Protein AF-A0AB38RP64-F1 (afdb_monomer)

Sequence (203 aa):
MARKNTNKDPGRRSTIFGALTGRSGASVSPGRGAPDVRGLLLAAYGFNKRGGLNTADAAKDLGVTQRTVQRWVATEGHQRIGKPRADTLQKLAKKSRQAATTQRGRKAALASFRATSKGKALANRGGHLRVRGHQGPSAAGKTYKRGRQIQLELTPADVEAMWSAFEQNGDEGVSKWMTNHADEQYVAGWEFERIDEMGIDRP

Solvent-accessible surface area (backbone atoms only — not comparable to full-atom values): 10689 Å² total; per-residue (Å²): 137,84,79,74,73,64,81,79,32,81,55,33,51,27,33,48,50,9,38,67,31,71,34,72,76,21,33,42,60,90,64,99,63,83,82,56,61,58,17,20,46,32,36,50,51,34,59,37,99,85,71,44,72,26,35,62,62,46,12,66,76,66,74,51,53,43,66,58,48,48,17,58,62,43,66,91,58,94,68,36,51,74,79,69,57,70,70,54,42,52,53,43,50,50,44,4,26,39,25,55,74,33,48,69,29,27,43,55,45,34,52,60,24,46,73,35,75,68,33,46,44,27,60,74,65,5,20,34,42,37,42,28,25,39,30,33,35,56,49,95,95,46,75,62,59,41,82,47,74,50,77,43,85,31,50,32,65,50,45,51,50,44,51,49,27,28,31,73,49,23,56,63,26,34,52,52,50,51,30,53,50,34,30,76,76,70,45,66,48,30,42,76,69,32,53,74,41,50,43,71,44,71,108

Nearest PDB structures (foldseek):
  7fa3-assembly1_A  TM=8.281E-01  e=1.256E+00  Pseudomonas phage JBD30
  7vjn-assembly1_B  TM=6.924E-01  e=1.132E+00  Pseudomonas phage JBD30
  7fa3-assembly1_B  TM=5.909E-01  e=1.021E+00  Pseudomonas phage JBD30

pLDDT: mean 89.43, std 12.93, range [31.67, 98.31]

InterPro domains:
  IPR001387 Cro/C1-type, helix-turn-helix domain [cd00093] (52-94)

Structure (mmCIF, N/CA/C/O backbone):
data_AF-A0AB38RP64-F1
#
_entry.id   AF-A0AB38RP64-F1
#
loop_
_atom_site.group_PDB
_atom_site.id
_atom_site.type_symbol
_atom_site.label_atom_id
_atom_site.label_alt_id
_atom_site.label_comp_id
_atom_site.label_asym_id
_atom_site.label_entity_id
_atom_site.label_seq_id
_atom_site.pdbx_PDB_ins_code
_atom_site.Cartn_x
_atom_site.Cartn_y
_atom_site.Cartn_z
_atom_site.occupancy
_atom_site.B_iso_or_equiv
_atom_site.auth_seq_id
_atom_site.auth_comp_id
_atom_site.auth_asym_id
_atom_site.auth_atom_id
_atom_site.pdbx_PDB_model_num
ATOM 1 N N . MET A 1 1 ? 10.174 -4.673 25.896 1.00 31.67 1 MET A N 1
ATOM 2 C CA . MET A 1 1 ? 10.652 -4.669 24.492 1.00 31.67 1 MET A CA 1
ATOM 3 C C . MET A 1 1 ? 10.127 -5.916 23.782 1.00 31.67 1 MET A C 1
ATOM 5 O O . MET A 1 1 ? 10.657 -6.997 24.000 1.00 31.67 1 MET A O 1
ATOM 9 N N . ALA A 1 2 ? 9.041 -5.803 23.011 1.00 32.06 2 ALA A N 1
ATOM 10 C CA . ALA A 1 2 ? 8.426 -6.946 22.331 1.00 32.06 2 ALA A CA 1
ATOM 11 C C . ALA A 1 2 ? 9.184 -7.274 21.034 1.00 32.06 2 ALA A C 1
ATOM 13 O O . ALA A 1 2 ? 9.363 -6.414 20.171 1.00 32.06 2 ALA A O 1
ATOM 14 N N . ARG A 1 3 ? 9.663 -8.516 20.903 1.00 33.47 3 ARG A N 1
ATOM 15 C CA . ARG A 1 3 ? 10.304 -9.010 19.678 1.00 33.47 3 ARG A CA 1
ATOM 16 C C . ARG A 1 3 ? 9.286 -9.004 18.527 1.00 33.47 3 ARG A C 1
ATOM 18 O O . ARG A 1 3 ? 8.141 -9.409 18.694 1.00 33.47 3 ARG A O 1
ATOM 25 N N . LYS A 1 4 ? 9.739 -8.511 17.373 1.00 40.75 4 LYS A N 1
ATOM 26 C CA . LYS A 1 4 ? 8.981 -8.220 16.147 1.00 40.75 4 LYS A CA 1
ATOM 27 C C . LYS A 1 4 ? 8.066 -9.370 15.695 1.00 40.75 4 LYS A C 1
ATOM 29 O O . LYS A 1 4 ? 8.541 -10.451 15.356 1.00 40.75 4 LYS A O 1
ATOM 34 N N . ASN A 1 5 ? 6.771 -9.078 15.559 1.00 44.16 5 ASN A N 1
ATOM 35 C CA . ASN A 1 5 ? 5.747 -9.969 14.987 1.00 44.16 5 ASN A CA 1
ATOM 36 C C . ASN A 1 5 ? 5.894 -10.203 13.464 1.00 44.16 5 ASN A C 1
ATOM 38 O O . ASN A 1 5 ? 5.113 -10.942 12.872 1.00 44.16 5 ASN A O 1
ATOM 42 N N . THR A 1 6 ? 6.897 -9.611 12.808 1.00 46.56 6 THR A N 1
ATOM 43 C CA . THR A 1 6 ? 7.076 -9.678 11.346 1.00 46.56 6 THR A CA 1
ATOM 44 C C . THR A 1 6 ? 7.541 -11.040 10.823 1.00 46.56 6 THR A C 1
ATOM 46 O O . THR A 1 6 ? 7.456 -11.277 9.623 1.00 46.56 6 THR A O 1
ATOM 49 N N . ASN A 1 7 ? 7.985 -11.961 11.689 1.00 53.25 7 ASN A N 1
ATOM 50 C CA . ASN A 1 7 ? 8.412 -13.303 11.266 1.00 53.25 7 ASN A CA 1
ATOM 51 C C . ASN A 1 7 ? 7.259 -14.324 11.168 1.00 53.25 7 ASN A C 1
ATOM 53 O O . ASN A 1 7 ? 7.426 -15.361 10.532 1.00 53.25 7 ASN A O 1
ATOM 57 N N . LYS A 1 8 ? 6.098 -14.047 11.783 1.00 66.44 8 LYS A N 1
ATOM 58 C CA . LYS A 1 8 ? 4.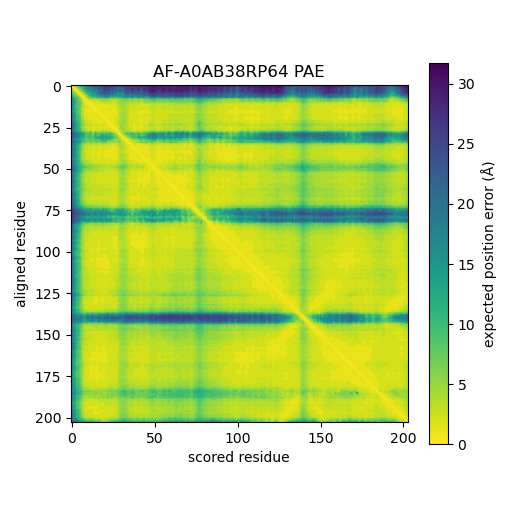933 -14.955 11.784 1.00 66.44 8 LYS A CA 1
ATOM 59 C C . LYS A 1 8 ? 3.998 -14.766 10.583 1.00 66.44 8 LYS A C 1
ATOM 61 O O . LYS A 1 8 ? 3.183 -15.638 10.303 1.00 66.44 8 LYS A O 1
ATOM 66 N N . ASP A 1 9 ? 4.131 -13.650 9.867 1.00 81.88 9 ASP A N 1
ATOM 67 C CA . ASP A 1 9 ? 3.270 -13.281 8.743 1.00 81.88 9 ASP A CA 1
ATOM 68 C C . ASP A 1 9 ? 4.095 -12.579 7.643 1.00 81.88 9 ASP A C 1
ATOM 70 O O . ASP A 1 9 ? 4.117 -11.348 7.552 1.00 81.88 9 ASP A O 1
ATOM 74 N N . PRO A 1 10 ? 4.829 -13.345 6.811 1.00 81.38 10 PRO A N 1
ATOM 75 C CA . PRO A 1 10 ? 5.680 -12.776 5.766 1.00 81.38 10 PRO A CA 1
ATOM 76 C C . PRO A 1 10 ? 4.881 -12.060 4.662 1.00 81.38 10 PRO A C 1
ATOM 78 O O . PRO A 1 10 ? 5.453 -11.255 3.922 1.00 81.38 10 PRO A O 1
ATOM 81 N N . GLY A 1 11 ? 3.576 -12.345 4.545 1.00 88.31 11 GLY A N 1
ATOM 82 C CA . GLY A 1 11 ? 2.670 -11.753 3.560 1.00 88.31 11 GLY A CA 1
ATOM 83 C C . GLY A 1 11 ? 2.112 -10.393 3.976 1.00 88.31 11 GLY A C 1
ATOM 84 O O . GLY A 1 11 ? 1.857 -9.561 3.104 1.00 88.31 11 GLY A O 1
ATOM 85 N N . ARG A 1 12 ? 2.017 -10.125 5.288 1.00 92.06 12 ARG A N 1
ATOM 86 C CA . ARG A 1 12 ? 1.397 -8.925 5.873 1.00 92.06 12 ARG A CA 1
ATOM 87 C C . ARG A 1 12 ? 1.692 -7.631 5.133 1.00 92.06 12 ARG A C 1
ATOM 89 O O . ARG A 1 12 ? 0.781 -6.883 4.791 1.00 92.06 12 ARG A O 1
ATOM 96 N N . ARG A 1 13 ? 2.976 -7.350 4.892 1.00 94.06 13 ARG A N 1
ATOM 97 C CA . ARG A 1 13 ? 3.395 -6.092 4.269 1.00 94.06 13 ARG A CA 1
ATOM 98 C C . ARG A 1 13 ? 2.839 -5.950 2.860 1.00 94.06 13 ARG A C 1
ATOM 100 O O . ARG A 1 13 ? 2.369 -4.872 2.517 1.00 94.06 13 ARG A O 1
ATOM 107 N N . SER A 1 14 ? 2.890 -7.012 2.059 1.00 94.56 14 SER A N 1
ATOM 108 C CA . SER A 1 14 ? 2.329 -7.016 0.706 1.00 94.56 14 SER A CA 1
ATOM 109 C C . SER A 1 14 ? 0.811 -6.863 0.741 1.00 94.56 14 SER A C 1
ATOM 111 O O . SER A 1 14 ? 0.278 -6.062 -0.023 1.00 94.56 14 SER A O 1
ATOM 113 N N . THR A 1 15 ? 0.132 -7.543 1.671 1.00 95.31 15 THR A N 1
ATOM 114 C CA . THR A 1 15 ? -1.324 -7.446 1.850 1.00 95.31 15 THR A CA 1
ATOM 115 C C . THR A 1 15 ? -1.755 -6.024 2.212 1.00 95.31 15 THR A C 1
ATOM 117 O O . THR A 1 15 ? -2.564 -5.428 1.502 1.00 95.31 15 THR A O 1
ATOM 120 N N . ILE A 1 16 ? -1.154 -5.432 3.251 1.00 96.38 16 ILE A N 1
ATOM 121 C CA . ILE A 1 16 ? -1.450 -4.058 3.684 1.00 96.38 16 ILE A CA 1
ATOM 122 C C . ILE A 1 16 ? -1.084 -3.052 2.588 1.00 96.38 16 ILE A C 1
ATOM 124 O O . ILE A 1 16 ? -1.883 -2.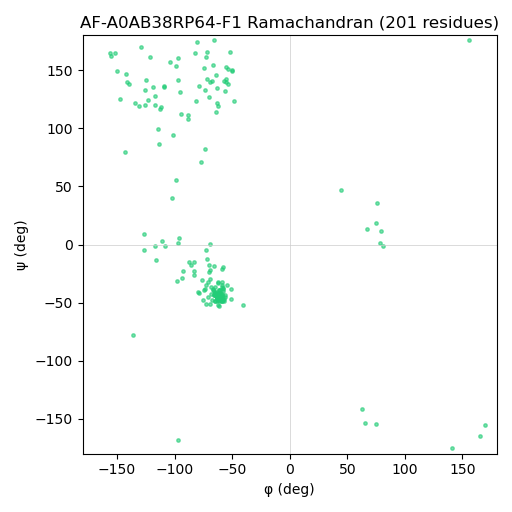181 2.249 1.00 96.38 16 ILE A O 1
ATOM 128 N N . PHE A 1 17 ? 0.108 -3.176 1.994 1.00 97.31 17 PHE A N 1
ATOM 129 C CA . PHE A 1 17 ? 0.546 -2.280 0.925 1.00 97.31 17 PHE A CA 1
ATOM 130 C C . PHE A 1 17 ? -0.424 -2.314 -0.259 1.00 97.31 17 PHE A C 1
ATOM 132 O O . PHE A 1 17 ? -0.838 -1.262 -0.748 1.00 97.31 17 PHE A O 1
ATOM 139 N N . GLY A 1 18 ? -0.806 -3.509 -0.714 1.00 96.25 18 GLY A N 1
ATOM 140 C CA . GLY A 1 18 ? -1.730 -3.682 -1.828 1.00 96.25 18 GLY A CA 1
ATOM 141 C C . GLY A 1 18 ? -3.110 -3.096 -1.534 1.00 96.25 18 GLY A C 1
ATOM 142 O O . GLY A 1 18 ? -3.648 -2.377 -2.377 1.00 96.25 18 GLY A O 1
ATOM 143 N N . ALA A 1 19 ? -3.639 -3.337 -0.331 1.00 96.31 19 ALA A N 1
ATOM 144 C CA . ALA A 1 19 ? -4.938 -2.829 0.101 1.00 96.31 19 ALA A CA 1
ATOM 145 C C . ALA A 1 19 ? -4.978 -1.294 0.160 1.00 96.31 19 ALA A C 1
ATOM 147 O O . ALA A 1 19 ? -5.881 -0.681 -0.408 1.00 96.31 19 ALA A O 1
ATOM 148 N N . LEU A 1 20 ? -3.980 -0.665 0.792 1.00 96.88 20 LEU A N 1
ATOM 149 C CA . LEU A 1 20 ? -3.972 0.786 1.013 1.00 96.88 20 LEU A CA 1
ATOM 150 C C . LEU A 1 20 ? -3.620 1.597 -0.230 1.00 96.88 20 LEU A C 1
ATOM 152 O O . LEU A 1 20 ? -4.080 2.722 -0.384 1.00 96.88 20 LEU A O 1
ATOM 156 N N . THR A 1 21 ? -2.794 1.050 -1.120 1.00 96.50 21 THR A N 1
ATOM 157 C CA . THR A 1 21 ? -2.329 1.778 -2.312 1.00 96.50 21 THR A CA 1
ATOM 158 C C . THR A 1 21 ? -3.142 1.445 -3.565 1.00 96.50 21 THR A C 1
ATOM 160 O O . THR A 1 21 ? -2.838 1.939 -4.653 1.00 96.50 21 THR A O 1
ATOM 163 N N . GLY A 1 22 ? -4.160 0.586 -3.441 1.00 94.62 22 GLY A N 1
ATOM 164 C CA . GLY A 1 22 ? -4.938 0.068 -4.569 1.00 94.62 22 GLY A CA 1
ATOM 165 C C . GLY A 1 22 ? -4.138 -0.850 -5.499 1.00 94.62 22 GLY A C 1
ATOM 166 O O . GLY A 1 22 ? -4.578 -1.142 -6.608 1.00 94.62 22 GLY A O 1
ATOM 167 N N . ARG A 1 23 ? -2.957 -1.307 -5.073 1.00 95.19 23 ARG A N 1
ATOM 168 C CA . ARG A 1 23 ? -2.030 -2.146 -5.843 1.00 95.19 23 ARG A CA 1
ATOM 169 C C . ARG A 1 23 ? -2.195 -3.615 -5.452 1.00 95.19 23 ARG A C 1
ATOM 171 O O . ARG A 1 23 ? -1.239 -4.260 -5.032 1.00 95.19 23 ARG A O 1
ATOM 178 N N . SER A 1 24 ? -3.418 -4.139 -5.551 1.00 90.56 24 SER A N 1
ATOM 179 C CA . SER A 1 24 ? -3.701 -5.543 -5.218 1.00 90.56 24 SER A CA 1
ATOM 180 C C . SER A 1 24 ? -2.814 -6.497 -6.032 1.00 90.56 24 SER A C 1
ATOM 182 O O . SER A 1 24 ? -2.650 -6.323 -7.241 1.00 90.56 24 SER A O 1
ATOM 184 N N . GLY A 1 25 ? -2.201 -7.474 -5.358 1.00 89.69 25 GLY A N 1
ATOM 185 C CA . GLY A 1 25 ? -1.194 -8.365 -5.946 1.00 89.69 25 GLY A CA 1
ATOM 186 C C . GLY A 1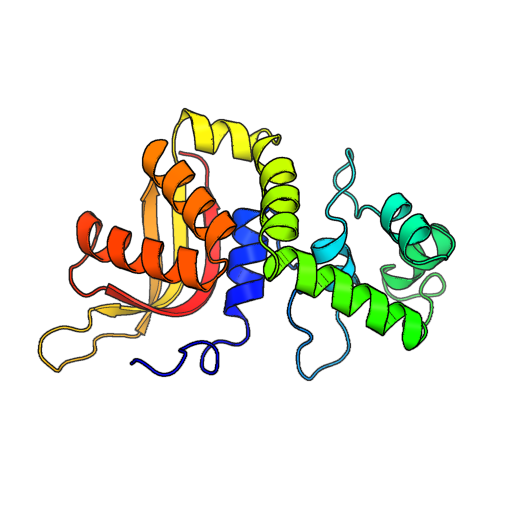 25 ? 0.212 -7.758 -6.061 1.00 89.69 25 GLY A C 1
ATOM 187 O O . GLY A 1 25 ? 1.060 -8.311 -6.756 1.00 89.69 25 GLY A O 1
ATOM 188 N N . ALA A 1 26 ? 0.481 -6.611 -5.430 1.00 93.56 26 ALA A N 1
ATOM 189 C CA . ALA A 1 26 ? 1.834 -6.074 -5.321 1.00 93.56 26 ALA A CA 1
ATOM 190 C C . ALA A 1 26 ? 2.711 -6.963 -4.432 1.00 93.56 26 ALA A C 1
ATOM 192 O O . ALA A 1 26 ? 2.294 -7.417 -3.368 1.00 93.56 26 ALA A O 1
ATOM 193 N N . SER A 1 27 ? 3.967 -7.133 -4.838 1.00 92.88 27 SER A N 1
ATOM 194 C CA . SER A 1 27 ? 4.980 -7.842 -4.065 1.00 92.88 27 SER A CA 1
ATOM 195 C C . SER A 1 27 ? 6.033 -6.844 -3.607 1.00 92.88 27 SER A C 1
ATOM 197 O O . SER A 1 27 ? 6.687 -6.221 -4.441 1.00 92.88 27 SER A O 1
ATOM 199 N N . VAL A 1 28 ? 6.169 -6.653 -2.291 1.00 89.75 28 VAL A N 1
ATOM 200 C CA . VAL A 1 28 ? 7.122 -5.709 -1.649 1.00 89.75 28 VAL A CA 1
ATOM 201 C C . VAL A 1 28 ? 8.160 -6.411 -0.770 1.00 89.75 28 VAL A C 1
ATOM 203 O O . VAL A 1 28 ? 9.069 -5.786 -0.219 1.00 89.75 28 VAL A O 1
ATOM 206 N N . SER A 1 29 ? 8.043 -7.732 -0.679 1.00 75.88 29 SER A N 1
ATOM 207 C CA . SER A 1 29 ? 8.993 -8.634 -0.046 1.00 75.88 29 SER A CA 1
ATOM 208 C C . SER A 1 29 ? 9.247 -9.771 -1.035 1.00 75.88 29 SER A C 1
ATOM 210 O O . SER A 1 29 ? 8.292 -10.461 -1.393 1.00 75.88 29 SER A O 1
ATOM 212 N N . PRO A 1 30 ? 10.487 -9.991 -1.507 1.00 60.31 30 PRO A N 1
ATOM 213 C CA . PRO A 1 30 ? 10.769 -11.162 -2.322 1.00 60.31 30 PRO A CA 1
ATOM 214 C C . PRO A 1 30 ? 10.532 -12.407 -1.456 1.00 60.31 30 PRO A C 1
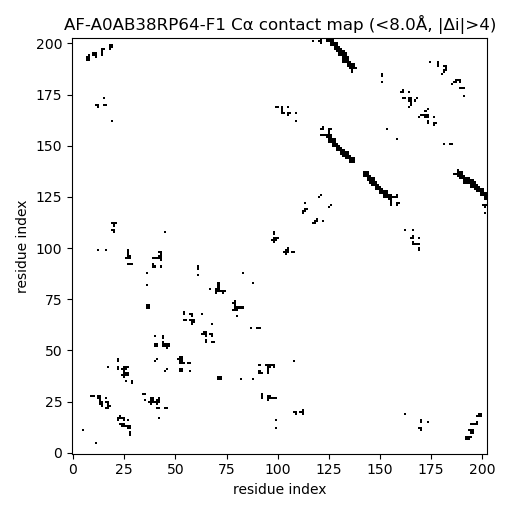ATOM 216 O O . PRO A 1 30 ? 11.200 -12.594 -0.440 1.00 60.31 30 PRO A O 1
ATOM 219 N N . GLY A 1 31 ? 9.528 -13.211 -1.810 1.00 61.25 31 GLY A N 1
ATOM 220 C CA . GLY A 1 31 ? 9.297 -14.509 -1.178 1.00 61.25 31 GLY A CA 1
ATOM 221 C C . GLY A 1 31 ? 10.440 -15.487 -1.473 1.00 61.25 31 GLY A C 1
ATOM 222 O O . GLY A 1 31 ? 11.337 -15.191 -2.258 1.00 61.25 31 GLY A O 1
ATOM 223 N N . ARG A 1 32 ? 10.394 -16.686 -0.881 1.00 59.53 32 ARG A N 1
ATOM 224 C CA . ARG A 1 32 ? 11.401 -17.743 -1.125 1.00 59.53 32 ARG A CA 1
ATOM 225 C C . ARG A 1 32 ? 11.285 -18.417 -2.507 1.00 59.53 32 ARG A C 1
ATOM 227 O O . ARG A 1 32 ? 12.095 -19.276 -2.825 1.00 59.53 32 ARG A O 1
ATOM 234 N N . GLY A 1 33 ? 10.267 -18.069 -3.297 1.00 68.12 33 GLY A N 1
ATOM 235 C CA . GLY A 1 33 ? 9.971 -18.680 -4.594 1.00 68.12 33 GLY A CA 1
ATOM 236 C C . GLY A 1 33 ? 10.511 -17.902 -5.795 1.00 68.12 33 GLY A C 1
ATOM 237 O O . GLY A 1 33 ? 11.288 -16.955 -5.665 1.00 68.12 33 GLY A O 1
ATOM 238 N N . ALA A 1 34 ? 10.061 -18.296 -6.991 1.00 70.62 34 ALA A N 1
ATOM 239 C CA . ALA A 1 34 ? 10.362 -17.560 -8.212 1.00 70.62 34 ALA A CA 1
ATOM 240 C C . ALA A 1 34 ? 9.915 -16.086 -8.080 1.00 70.62 34 ALA A C 1
ATOM 242 O O . ALA A 1 34 ? 8.837 -15.826 -7.541 1.00 70.62 34 ALA A O 1
ATOM 243 N N . PRO A 1 35 ? 10.706 -15.118 -8.576 1.00 79.38 35 PRO A N 1
ATOM 244 C CA . PRO A 1 35 ? 10.361 -13.710 -8.444 1.00 79.38 35 PRO A CA 1
ATOM 245 C C . PRO A 1 35 ? 9.061 -13.393 -9.184 1.00 79.38 35 PRO A C 1
ATOM 247 O O . PRO A 1 35 ? 8.977 -13.570 -10.401 1.00 79.38 35 PRO A O 1
ATOM 250 N N . ASP A 1 36 ? 8.074 -12.872 -8.458 1.00 88.81 36 ASP A N 1
ATOM 251 C CA . ASP A 1 36 ? 6.858 -12.310 -9.039 1.00 88.81 36 ASP A CA 1
ATOM 252 C C . ASP A 1 36 ? 7.170 -10.950 -9.680 1.00 88.81 36 ASP A C 1
ATOM 254 O O . ASP A 1 36 ? 7.000 -9.886 -9.085 1.00 88.81 36 ASP A O 1
ATOM 258 N N . VAL A 1 37 ? 7.685 -10.984 -10.910 1.00 92.19 37 VAL A N 1
ATOM 259 C CA . VAL A 1 37 ? 8.085 -9.779 -11.651 1.00 92.19 37 VAL A CA 1
ATOM 260 C C . VAL A 1 37 ? 6.908 -8.818 -11.815 1.00 92.19 37 VAL A C 1
ATOM 262 O O . VAL A 1 37 ? 7.087 -7.605 -11.697 1.00 92.19 37 VAL A O 1
ATOM 265 N N . ARG A 1 38 ? 5.698 -9.346 -12.038 1.00 93.38 38 ARG A N 1
ATOM 266 C CA . ARG A 1 38 ? 4.489 -8.535 -12.189 1.00 93.38 38 ARG A CA 1
ATOM 267 C C . ARG A 1 38 ? 4.167 -7.803 -10.886 1.00 93.38 38 ARG A C 1
ATOM 269 O O . ARG A 1 38 ? 3.959 -6.591 -10.919 1.00 93.38 38 ARG A O 1
ATOM 276 N N . GLY A 1 39 ? 4.166 -8.506 -9.756 1.00 94.19 39 GLY A N 1
ATOM 277 C CA . GLY A 1 39 ? 3.930 -7.916 -8.440 1.00 94.19 39 GLY A CA 1
ATOM 278 C C . GLY A 1 39 ? 5.013 -6.923 -8.024 1.00 94.19 39 GLY A C 1
ATOM 279 O O . GLY A 1 39 ? 4.686 -5.885 -7.449 1.00 94.19 39 GLY A O 1
ATOM 280 N N . LEU A 1 40 ? 6.284 -7.173 -8.358 1.00 95.31 40 LEU A N 1
ATOM 281 C CA . LEU A 1 40 ? 7.374 -6.223 -8.104 1.00 95.31 40 LEU A CA 1
ATOM 282 C C . LEU A 1 40 ? 7.219 -4.938 -8.937 1.00 95.31 40 LEU A C 1
ATOM 284 O O . LEU A 1 40 ? 7.395 -3.836 -8.415 1.00 95.31 40 LEU A O 1
ATOM 288 N N . LEU A 1 41 ? 6.863 -5.059 -10.222 1.00 96.19 41 LEU A N 1
ATOM 289 C CA . LEU A 1 41 ? 6.586 -3.908 -11.089 1.00 96.19 41 LEU A CA 1
ATOM 290 C C . LEU A 1 41 ? 5.391 -3.107 -10.578 1.00 96.19 41 LEU A C 1
ATOM 292 O O . LEU A 1 41 ? 5.455 -1.880 -10.511 1.00 96.19 41 LEU A O 1
ATOM 296 N N . LEU A 1 42 ? 4.327 -3.802 -10.175 1.00 96.38 42 LEU A N 1
ATOM 297 C CA . LEU A 1 42 ? 3.145 -3.176 -9.602 1.00 96.38 42 LEU A CA 1
ATOM 298 C C . LEU A 1 42 ? 3.486 -2.419 -8.312 1.00 96.38 42 LEU A C 1
ATOM 300 O O . LEU A 1 42 ? 3.091 -1.265 -8.151 1.00 96.38 42 LEU A O 1
ATOM 304 N N . ALA A 1 43 ? 4.268 -3.031 -7.423 1.00 96.69 43 ALA A N 1
ATOM 305 C CA . ALA A 1 43 ? 4.732 -2.407 -6.191 1.00 96.69 43 ALA A CA 1
ATOM 306 C C . ALA A 1 43 ? 5.561 -1.144 -6.444 1.00 96.69 43 ALA A C 1
ATOM 308 O O . ALA A 1 43 ? 5.320 -0.123 -5.803 1.00 96.69 43 ALA A O 1
ATOM 309 N N . ALA A 1 44 ? 6.507 -1.195 -7.383 1.00 96.50 44 ALA A N 1
ATOM 310 C CA . ALA A 1 44 ? 7.424 -0.093 -7.656 1.00 96.50 44 ALA A CA 1
ATOM 311 C C . ALA A 1 44 ? 6.761 1.058 -8.433 1.00 96.50 44 ALA A C 1
ATOM 313 O O . ALA A 1 44 ? 6.890 2.217 -8.040 1.00 96.50 44 ALA A O 1
ATOM 314 N N . TYR A 1 45 ? 6.028 0.749 -9.505 1.00 96.69 45 TYR A N 1
ATOM 315 C CA . TYR A 1 45 ? 5.605 1.743 -10.503 1.00 96.69 45 TYR A CA 1
ATOM 316 C C . TYR A 1 45 ? 4.087 1.943 -10.583 1.00 96.69 45 TYR A C 1
ATOM 318 O O . TYR A 1 45 ? 3.630 2.926 -11.162 1.00 96.69 45 TYR A O 1
ATOM 326 N N . GLY A 1 46 ? 3.294 1.057 -9.975 1.00 95.69 46 GLY A N 1
ATOM 327 C CA . GLY A 1 46 ? 1.837 1.159 -9.980 1.00 95.69 46 GLY A CA 1
ATOM 328 C C . GLY A 1 46 ? 1.214 1.007 -11.372 1.00 95.69 46 GLY A C 1
ATOM 329 O O . GLY A 1 46 ? 1.759 0.356 -12.271 1.00 95.69 46 GLY A O 1
ATOM 330 N N . PHE A 1 47 ? 0.038 1.611 -11.529 1.00 94.12 47 PHE A N 1
ATOM 331 C CA . PHE A 1 47 ? -0.723 1.612 -12.774 1.00 94.12 47 PHE A CA 1
ATOM 332 C C . PHE A 1 47 ? -0.526 2.909 -13.560 1.00 94.12 47 PHE A C 1
ATOM 334 O O . PHE A 1 47 ? -0.262 3.971 -13.002 1.00 94.12 47 PHE A O 1
ATOM 341 N N . ASN A 1 48 ? -0.697 2.819 -14.874 1.00 92.44 48 ASN A N 1
ATOM 342 C CA . ASN A 1 48 ? -0.853 3.965 -15.753 1.00 92.44 48 ASN A CA 1
ATOM 343 C C . ASN A 1 48 ? -2.302 4.493 -15.710 1.00 92.44 48 ASN A C 1
ATOM 345 O O . ASN A 1 48 ? -3.199 3.875 -15.134 1.00 92.44 48 ASN A O 1
ATOM 349 N N . LYS A 1 49 ? -2.555 5.619 -16.388 1.00 87.44 49 LYS A N 1
ATOM 350 C CA . LYS A 1 49 ? -3.884 6.260 -16.455 1.00 87.44 49 LYS A CA 1
ATOM 351 C C . LYS A 1 49 ? -4.995 5.367 -17.036 1.00 87.44 49 LYS A C 1
ATOM 353 O O . LYS A 1 49 ? -6.163 5.639 -16.803 1.00 87.44 49 LYS A O 1
ATOM 358 N N . ARG A 1 50 ? -4.640 4.323 -17.795 1.00 87.88 50 ARG A N 1
ATOM 359 C CA . ARG A 1 50 ? -5.564 3.361 -18.422 1.00 87.88 50 ARG A CA 1
ATOM 360 C C . ARG A 1 50 ? -5.756 2.086 -17.584 1.00 87.88 50 ARG A C 1
ATOM 362 O O . ARG A 1 50 ? -6.362 1.139 -18.065 1.00 87.88 50 ARG A O 1
ATOM 369 N N . GLY A 1 51 ? -5.201 2.021 -16.370 1.00 86.31 51 GLY A N 1
ATOM 370 C CA . GLY A 1 51 ? -5.311 0.859 -15.477 1.00 86.31 51 GLY A CA 1
ATOM 371 C C . GLY A 1 51 ? -4.342 -0.294 -15.776 1.00 86.31 51 GLY A C 1
ATOM 372 O O . GLY A 1 51 ? -4.320 -1.278 -15.043 1.00 86.31 51 GLY A O 1
ATOM 373 N N . GLY A 1 52 ? -3.503 -0.186 -16.812 1.00 91.06 52 GLY A N 1
ATOM 374 C CA . GLY A 1 52 ? -2.434 -1.155 -17.081 1.00 91.06 52 GLY A CA 1
ATOM 375 C C . GLY A 1 52 ? -1.188 -0.886 -16.233 1.00 91.06 52 GLY A C 1
ATOM 376 O O . GLY A 1 52 ? -1.029 0.207 -15.697 1.00 91.06 52 GLY A O 1
ATOM 377 N N . LEU A 1 53 ? -0.261 -1.845 -16.130 1.00 94.38 53 LEU A N 1
ATOM 378 C CA . LEU A 1 53 ? 1.027 -1.609 -15.460 1.00 94.38 53 LEU A CA 1
ATOM 379 C C . LEU A 1 53 ? 1.782 -0.439 -16.102 1.00 94.38 53 LEU A C 1
ATOM 381 O O . LEU A 1 53 ? 1.814 -0.299 -17.331 1.00 94.38 53 LEU A O 1
ATOM 385 N N . ASN A 1 54 ? 2.433 0.377 -15.273 1.00 96.00 54 ASN A N 1
ATOM 386 C CA . ASN A 1 54 ? 3.236 1.499 -15.743 1.00 96.00 54 ASN A CA 1
ATOM 387 C C . ASN A 1 54 ? 4.598 1.036 -16.299 1.00 96.00 54 ASN A C 1
ATOM 389 O O . ASN A 1 54 ? 5.659 1.208 -15.702 1.00 96.00 54 ASN A O 1
ATOM 393 N N . THR A 1 55 ? 4.544 0.394 -17.465 1.00 96.19 55 THR A N 1
ATOM 394 C CA . THR A 1 55 ? 5.711 -0.172 -18.156 1.00 96.19 55 THR A CA 1
ATOM 395 C C . THR A 1 55 ? 6.642 0.891 -18.732 1.00 96.19 55 THR A C 1
ATOM 397 O O . THR A 1 55 ? 7.821 0.605 -18.914 1.00 96.19 55 THR A O 1
ATOM 400 N N . ALA A 1 56 ? 6.141 2.101 -19.000 1.00 96.88 56 ALA A N 1
ATOM 401 C CA . ALA A 1 56 ? 6.943 3.212 -19.510 1.00 96.88 56 ALA A CA 1
ATOM 402 C C . ALA A 1 56 ? 7.920 3.730 -18.443 1.00 96.88 56 ALA A C 1
ATOM 404 O O . ALA A 1 56 ? 9.127 3.767 -18.686 1.00 96.88 56 ALA A O 1
ATOM 405 N N . ASP A 1 57 ? 7.424 4.031 -17.238 1.00 96.50 57 ASP A N 1
ATOM 406 C CA . ASP A 1 57 ? 8.283 4.484 -16.137 1.00 96.50 57 ASP A C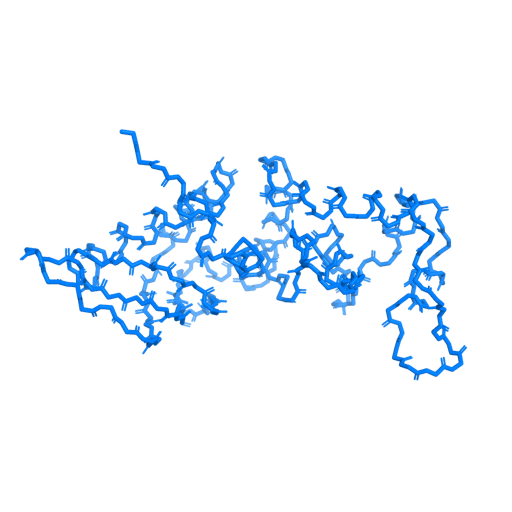A 1
ATOM 407 C C . ASP A 1 57 ? 9.225 3.375 -15.666 1.00 96.50 57 ASP A C 1
ATOM 409 O O . ASP A 1 57 ? 10.402 3.630 -15.406 1.00 96.50 57 ASP A O 1
ATOM 413 N N . ALA A 1 58 ? 8.738 2.129 -15.635 1.00 97.06 58 ALA A N 1
ATOM 414 C CA . ALA A 1 58 ? 9.573 0.973 -15.332 1.00 97.06 58 ALA A CA 1
ATOM 415 C C . ALA A 1 58 ? 10.735 0.836 -16.324 1.00 97.06 58 ALA A C 1
ATOM 417 O O . ALA A 1 58 ? 11.876 0.651 -15.915 1.00 97.06 58 ALA A O 1
ATOM 418 N N . ALA A 1 59 ? 10.466 0.952 -17.625 1.00 97.12 59 ALA A N 1
ATOM 419 C CA . ALA A 1 59 ? 11.482 0.855 -18.666 1.00 97.12 59 ALA A CA 1
ATOM 420 C C . ALA A 1 59 ? 12.552 1.945 -18.529 1.00 97.12 59 ALA A C 1
ATOM 422 O O . ALA A 1 59 ? 13.746 1.635 -18.499 1.00 97.12 59 ALA A O 1
ATOM 423 N N . LYS A 1 60 ? 12.116 3.200 -18.354 1.00 97.44 60 LYS A N 1
ATOM 424 C CA . LYS A 1 60 ? 13.000 4.355 -18.162 1.00 97.44 60 LYS A CA 1
ATOM 425 C C . LYS A 1 60 ? 13.892 4.193 -16.930 1.00 97.44 60 LYS A C 1
ATOM 427 O O . LYS A 1 60 ? 15.099 4.388 -17.022 1.00 97.44 60 LYS A O 1
ATOM 432 N N . ASP A 1 61 ? 13.318 3.818 -15.788 1.00 96.81 61 ASP A N 1
ATOM 433 C CA . ASP A 1 61 ? 14.068 3.681 -14.535 1.00 96.81 61 ASP A CA 1
ATOM 434 C C . ASP A 1 61 ? 14.978 2.444 -14.538 1.00 96.81 61 ASP A C 1
ATOM 436 O O . ASP A 1 61 ? 16.078 2.495 -13.992 1.00 96.81 61 ASP A O 1
ATOM 4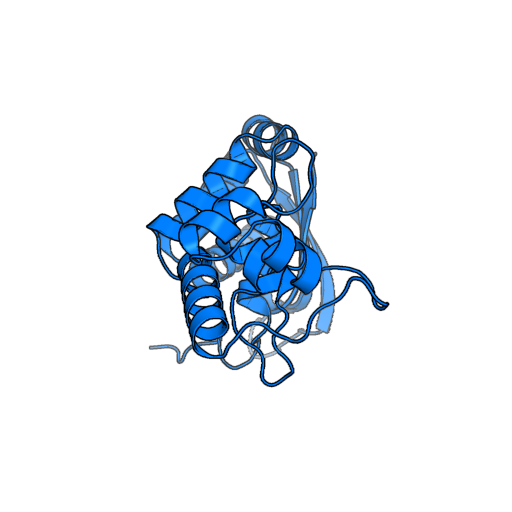40 N N . LEU A 1 62 ? 14.567 1.334 -15.163 1.00 95.75 62 LEU A N 1
ATOM 441 C CA . LEU A 1 62 ? 15.352 0.094 -15.221 1.00 95.75 62 LEU A CA 1
ATOM 442 C C . LEU A 1 62 ? 16.414 0.086 -16.329 1.00 95.75 62 LEU A C 1
ATOM 444 O O . LEU A 1 62 ? 17.318 -0.744 -16.256 1.00 95.75 62 LEU A O 1
ATOM 448 N N . GLY A 1 63 ? 16.351 1.005 -17.297 1.00 95.94 63 GLY A N 1
ATOM 449 C CA . GLY A 1 63 ? 17.298 1.079 -18.414 1.00 95.94 63 GLY A CA 1
ATOM 450 C C . GLY A 1 63 ? 17.053 0.012 -19.485 1.00 95.94 63 GLY A C 1
ATOM 451 O O . GLY A 1 63 ? 17.998 -0.536 -20.043 1.00 95.94 63 GLY A O 1
ATOM 452 N N . VAL A 1 64 ? 15.786 -0.326 -19.742 1.00 95.44 64 VAL A N 1
ATOM 453 C CA . VAL A 1 64 ? 15.373 -1.297 -20.771 1.00 95.44 64 VAL A CA 1
ATOM 454 C C . VAL A 1 64 ? 14.289 -0.698 -21.665 1.00 95.44 64 VAL A C 1
ATOM 456 O O . VAL A 1 64 ? 13.729 0.348 -21.353 1.00 95.44 64 VAL A O 1
ATOM 459 N N . THR A 1 65 ? 13.939 -1.362 -22.768 1.00 95.81 65 THR A N 1
ATOM 460 C CA . THR A 1 65 ? 12.816 -0.908 -23.606 1.00 95.81 65 THR A CA 1
ATOM 461 C C . THR A 1 65 ? 11.465 -1.211 -22.947 1.00 95.81 65 THR A C 1
ATOM 463 O O . THR A 1 65 ? 11.319 -2.207 -22.233 1.00 95.81 65 THR A O 1
ATOM 466 N N . GLN A 1 66 ? 10.434 -0.409 -23.238 1.00 95.94 66 GLN A N 1
ATOM 467 C CA . GLN A 1 66 ? 9.067 -0.683 -22.769 1.00 95.94 66 GLN A CA 1
ATOM 468 C C . GLN A 1 66 ? 8.562 -2.054 -23.237 1.00 95.94 66 GLN A C 1
ATOM 470 O O . GLN A 1 66 ? 7.940 -2.780 -22.460 1.00 95.94 66 GLN A O 1
ATOM 475 N N . ARG A 1 67 ? 8.897 -2.447 -24.474 1.00 94.00 67 ARG A N 1
ATOM 476 C CA . ARG A 1 67 ? 8.580 -3.772 -25.016 1.00 94.00 67 ARG A CA 1
ATOM 477 C C . ARG A 1 67 ? 9.226 -4.884 -24.192 1.00 94.00 67 ARG A C 1
ATOM 479 O O . ARG A 1 67 ? 8.574 -5.886 -23.932 1.00 94.00 67 ARG A O 1
ATOM 486 N N . THR A 1 68 ? 10.460 -4.709 -23.718 1.00 94.62 68 THR A N 1
ATOM 487 C CA . THR A 1 68 ? 11.116 -5.669 -22.813 1.00 94.62 68 THR A CA 1
ATOM 488 C C . THR A 1 68 ? 10.306 -5.861 -21.530 1.00 94.62 68 THR A C 1
ATOM 490 O O . THR A 1 68 ? 10.027 -6.998 -21.156 1.00 94.62 68 THR A O 1
ATOM 493 N N . VAL A 1 69 ? 9.861 -4.770 -20.895 1.00 94.81 69 VAL A N 1
ATOM 494 C CA . VAL A 1 69 ? 9.044 -4.848 -19.671 1.00 94.81 69 VAL A CA 1
ATOM 495 C C . VAL A 1 69 ? 7.705 -5.534 -19.938 1.00 94.81 69 VAL A C 1
ATOM 497 O O . VAL A 1 69 ? 7.298 -6.401 -19.170 1.00 94.81 69 VAL A O 1
ATOM 500 N N . GLN A 1 70 ? 7.035 -5.195 -21.042 1.00 93.38 70 GLN A N 1
ATOM 501 C CA . GLN A 1 70 ? 5.783 -5.839 -21.451 1.00 93.38 70 GLN A CA 1
ATOM 502 C C . GLN A 1 70 ? 5.961 -7.350 -21.648 1.00 93.38 70 GLN A C 1
ATOM 504 O O . GLN A 1 70 ? 5.139 -8.128 -21.175 1.00 93.38 70 GLN A O 1
ATOM 509 N N . ARG A 1 71 ? 7.064 -7.780 -22.273 1.00 92.69 71 ARG A N 1
ATOM 510 C CA . ARG A 1 71 ? 7.365 -9.202 -22.490 1.00 92.69 71 ARG A CA 1
ATOM 511 C C . ARG A 1 71 ? 7.702 -9.963 -21.200 1.00 92.69 71 ARG A C 1
ATOM 513 O O . ARG A 1 71 ? 7.541 -11.180 -21.187 1.00 92.69 71 ARG A O 1
ATOM 520 N N . TRP A 1 72 ? 8.132 -9.302 -20.118 1.00 92.00 72 TRP A N 1
ATOM 521 C CA . TRP A 1 72 ? 8.296 -9.958 -18.807 1.00 92.00 72 TRP A CA 1
ATOM 522 C C . TRP A 1 72 ? 6.967 -10.347 -18.157 1.00 92.00 72 TRP A C 1
ATOM 524 O O . TRP A 1 72 ? 6.927 -11.300 -17.381 1.00 92.00 72 TRP A O 1
ATOM 534 N N . VAL A 1 73 ? 5.904 -9.590 -18.441 1.00 89.69 73 VAL A N 1
ATOM 535 C CA . VAL A 1 73 ? 4.577 -9.745 -17.819 1.00 89.69 73 VAL A CA 1
ATOM 536 C C . VAL A 1 73 ? 3.512 -10.256 -18.789 1.00 89.69 73 VAL A C 1
ATOM 538 O O . VAL A 1 73 ? 2.347 -10.353 -18.410 1.00 89.69 73 VAL A O 1
ATOM 541 N N . ALA A 1 74 ? 3.893 -10.559 -20.031 1.00 86.00 74 ALA A N 1
ATOM 542 C CA . ALA A 1 74 ? 3.013 -11.171 -21.013 1.00 86.00 74 ALA A CA 1
ATOM 543 C C . ALA A 1 74 ? 2.593 -12.577 -20.559 1.00 86.00 74 ALA A C 1
ATOM 545 O O . ALA A 1 74 ? 3.383 -13.305 -19.947 1.00 86.00 74 ALA A O 1
ATOM 546 N N . THR A 1 75 ? 1.358 -12.956 -20.891 1.00 78.62 75 THR A N 1
ATOM 547 C CA . THR A 1 75 ? 0.857 -14.327 -20.739 1.00 78.62 75 THR A CA 1
ATOM 548 C C . THR A 1 75 ? 1.770 -15.306 -21.486 1.00 78.62 75 THR A C 1
ATOM 550 O O . THR A 1 75 ? 2.469 -14.925 -22.429 1.00 78.62 75 THR A O 1
ATOM 553 N N . GLU A 1 76 ? 1.817 -16.560 -21.035 1.00 71.88 76 GLU A N 1
ATOM 554 C CA . GLU A 1 76 ? 2.666 -17.597 -21.631 1.00 71.88 76 GLU A CA 1
ATOM 555 C C . GLU A 1 76 ? 2.444 -17.747 -23.143 1.00 71.88 76 GLU A C 1
ATOM 557 O O . GLU A 1 76 ? 1.321 -17.660 -23.631 1.00 71.88 76 GLU A O 1
ATOM 562 N N . GLY A 1 77 ? 3.545 -17.914 -23.885 1.00 66.06 77 GLY A N 1
ATOM 563 C CA . GLY A 1 77 ? 3.565 -17.970 -25.349 1.00 66.06 77 GLY A CA 1
ATOM 564 C C . GLY A 1 77 ? 4.768 -17.239 -25.958 1.00 66.06 77 GLY A C 1
ATOM 565 O O . GLY A 1 77 ? 5.632 -16.725 -25.245 1.00 66.06 77 GLY A O 1
ATOM 566 N N . HIS A 1 78 ? 4.811 -17.145 -27.292 1.00 61.47 78 HIS A N 1
ATOM 567 C CA . HIS A 1 78 ? 5.943 -16.596 -28.065 1.00 61.47 78 HIS A CA 1
ATOM 568 C C . HIS A 1 78 ? 6.328 -15.144 -27.723 1.00 61.47 78 HIS A C 1
ATOM 570 O O . HIS A 1 78 ? 7.435 -14.687 -28.017 1.00 61.47 78 HIS A O 1
ATOM 576 N N . GLN A 1 79 ? 5.421 -14.396 -27.096 1.00 71.25 79 GLN A N 1
ATOM 577 C CA . GLN A 1 79 ? 5.666 -13.012 -26.708 1.00 71.25 79 GLN A CA 1
ATOM 578 C C . GLN A 1 79 ? 6.416 -12.896 -25.376 1.00 71.25 79 GLN A C 1
ATOM 580 O O . GLN A 1 79 ? 7.094 -11.888 -25.167 1.00 71.25 79 GLN A O 1
ATOM 585 N N . ARG A 1 80 ? 6.370 -13.909 -24.503 1.00 75.06 80 ARG A N 1
ATOM 586 C CA . ARG A 1 80 ? 7.049 -13.878 -23.204 1.00 75.06 80 ARG A CA 1
ATOM 587 C C . ARG A 1 80 ? 8.559 -14.040 -23.387 1.00 75.06 80 ARG A C 1
ATOM 589 O O . ARG A 1 80 ? 9.013 -14.907 -24.127 1.00 75.06 80 ARG A O 1
ATOM 596 N N . ILE A 1 81 ? 9.349 -13.195 -22.724 1.00 75.94 81 ILE A N 1
ATOM 597 C CA . ILE A 1 81 ? 10.789 -13.457 -22.547 1.00 75.94 81 ILE A CA 1
ATOM 598 C C . ILE A 1 81 ? 11.050 -14.084 -21.191 1.00 75.94 81 ILE A C 1
ATOM 600 O O . ILE A 1 81 ? 10.255 -13.946 -20.259 1.00 75.94 81 ILE A O 1
ATOM 604 N N . GLY A 1 82 ? 12.213 -14.730 -21.087 1.00 69.56 82 GLY A N 1
ATOM 605 C CA . GLY A 1 82 ? 12.768 -15.162 -19.815 1.00 69.56 82 GLY A CA 1
ATOM 606 C C . GLY A 1 82 ? 12.838 -14.031 -18.783 1.00 69.56 82 GLY A C 1
ATOM 607 O O . GLY A 1 82 ? 12.693 -12.843 -19.089 1.00 69.56 82 GLY A O 1
ATOM 608 N N . LYS A 1 83 ? 13.049 -14.430 -17.527 1.00 77.88 83 LYS A N 1
ATOM 609 C CA . LYS A 1 83 ? 13.134 -13.530 -16.369 1.00 77.88 83 LYS A CA 1
ATOM 610 C C . LYS A 1 83 ? 14.125 -12.375 -16.633 1.00 77.88 83 LYS A C 1
ATOM 612 O O . LYS A 1 83 ? 15.087 -12.568 -17.380 1.00 77.88 83 LYS A O 1
ATOM 617 N N . PRO A 1 84 ? 13.919 -11.186 -16.027 1.00 87.31 84 PRO A N 1
ATOM 618 C CA . PRO A 1 84 ? 14.891 -10.099 -16.103 1.00 87.31 84 PRO A CA 1
ATOM 619 C C . PRO A 1 84 ? 16.293 -10.595 -15.736 1.00 87.31 84 PRO A C 1
ATOM 621 O O . PRO A 1 84 ? 16.432 -11.491 -14.898 1.00 87.31 84 PRO A O 1
ATOM 624 N N . ARG A 1 85 ? 17.331 -9.984 -16.322 1.00 90.62 85 ARG A N 1
ATOM 625 C CA . ARG A 1 85 ? 18.719 -10.225 -15.897 1.00 90.62 85 ARG A CA 1
ATOM 626 C C . ARG A 1 85 ? 18.848 -9.993 -14.390 1.00 90.62 85 ARG A C 1
ATOM 628 O O . ARG A 1 85 ? 18.115 -9.171 -13.834 1.00 90.62 85 ARG A O 1
ATOM 635 N N . ALA A 1 86 ? 19.786 -10.691 -13.749 1.00 90.50 86 ALA A N 1
ATOM 636 C CA . ALA A 1 86 ? 19.953 -10.666 -12.296 1.00 90.50 86 ALA A CA 1
ATOM 637 C C . ALA A 1 86 ? 20.036 -9.234 -11.735 1.00 90.50 86 ALA A C 1
ATOM 639 O O . ALA A 1 86 ? 19.279 -8.898 -10.827 1.00 90.50 86 ALA A O 1
ATOM 640 N N . ASP A 1 87 ? 20.840 -8.361 -12.341 1.00 92.75 87 ASP A N 1
ATOM 641 C CA . ASP A 1 87 ? 21.002 -6.969 -11.892 1.00 92.75 87 ASP A CA 1
ATOM 642 C C . ASP A 1 87 ? 19.709 -6.156 -12.024 1.00 92.75 87 ASP A C 1
ATOM 644 O O . ASP A 1 87 ? 19.315 -5.414 -11.120 1.00 92.75 87 ASP A O 1
ATOM 648 N N . THR A 1 88 ? 18.992 -6.326 -13.140 1.00 94.06 88 THR A N 1
ATOM 649 C CA . THR A 1 88 ? 17.698 -5.670 -13.368 1.00 94.06 88 THR A CA 1
ATOM 650 C C . THR A 1 88 ? 16.661 -6.145 -12.358 1.00 94.06 88 THR A C 1
ATOM 652 O O . THR A 1 88 ? 15.896 -5.340 -11.827 1.00 94.06 88 THR A O 1
ATOM 655 N N . LEU A 1 89 ? 16.658 -7.443 -12.053 1.00 92.69 89 LEU A N 1
ATOM 656 C CA . LEU A 1 89 ? 15.782 -8.024 -11.049 1.00 92.69 89 LEU A CA 1
ATOM 657 C C . LEU A 1 89 ? 16.115 -7.510 -9.642 1.00 92.69 89 LEU A C 1
ATOM 659 O O . LEU A 1 89 ? 15.201 -7.158 -8.900 1.00 92.69 89 LEU A O 1
ATOM 663 N N . GLN A 1 90 ? 17.395 -7.416 -9.278 1.00 92.88 90 GLN A N 1
ATOM 664 C CA . GLN A 1 90 ? 17.826 -6.854 -7.994 1.00 92.88 90 GLN A CA 1
ATOM 665 C C . GLN A 1 90 ? 17.411 -5.386 -7.859 1.00 92.88 90 GLN A C 1
ATOM 667 O O . GLN A 1 90 ? 16.870 -4.984 -6.824 1.00 92.88 90 GLN A O 1
ATOM 672 N N . LYS A 1 91 ? 17.597 -4.587 -8.917 1.00 94.94 91 LYS A N 1
ATOM 673 C CA . LYS A 1 91 ? 17.159 -3.186 -8.965 1.00 94.94 91 LYS A CA 1
ATOM 674 C C . LYS A 1 91 ? 15.644 -3.068 -8.800 1.00 94.94 91 LYS A C 1
ATOM 676 O O . LYS A 1 91 ? 15.183 -2.283 -7.972 1.00 94.94 91 LYS A O 1
ATOM 681 N N . LEU A 1 92 ? 14.880 -3.883 -9.526 1.00 95.12 92 LEU A N 1
ATOM 682 C CA . LEU A 1 92 ? 13.423 -3.936 -9.423 1.00 95.12 92 LEU A CA 1
ATOM 683 C C . LEU A 1 92 ? 12.969 -4.338 -8.010 1.00 95.12 92 LEU A C 1
ATOM 685 O O . LEU A 1 92 ? 12.132 -3.660 -7.417 1.00 95.12 92 LEU A O 1
ATOM 689 N N . ALA A 1 93 ? 13.561 -5.385 -7.432 1.00 93.81 93 ALA A N 1
ATOM 690 C CA . ALA A 1 93 ? 13.261 -5.838 -6.075 1.00 93.81 93 ALA A CA 1
ATOM 691 C C . ALA A 1 93 ? 13.579 -4.764 -5.021 1.00 93.81 93 ALA A C 1
ATOM 693 O O . ALA A 1 93 ? 12.806 -4.562 -4.082 1.00 93.81 93 ALA A O 1
ATOM 694 N N . LYS A 1 94 ? 14.684 -4.025 -5.189 1.00 94.88 94 LYS A N 1
ATOM 695 C CA . LYS A 1 94 ? 15.039 -2.891 -4.324 1.00 94.88 94 LYS A CA 1
ATOM 696 C C . LYS A 1 94 ? 13.985 -1.784 -4.393 1.00 94.88 94 LYS A C 1
ATOM 698 O O . LYS A 1 94 ? 13.548 -1.315 -3.345 1.00 94.88 94 LYS A O 1
ATOM 703 N N . LYS A 1 95 ? 13.558 -1.390 -5.597 1.00 96.00 95 LYS A N 1
ATOM 704 C CA . LYS A 1 95 ? 12.539 -0.344 -5.808 1.00 96.00 95 LYS A CA 1
ATOM 705 C C . LYS A 1 95 ? 11.183 -0.742 -5.228 1.00 96.00 95 LYS A C 1
ATOM 707 O O . LYS A 1 95 ? 10.566 0.048 -4.517 1.00 96.00 95 LYS A O 1
ATOM 712 N N . SER A 1 96 ? 10.762 -1.981 -5.474 1.00 95.94 96 SER A N 1
ATOM 713 C CA . SER A 1 96 ? 9.540 -2.553 -4.903 1.00 95.94 96 SER A CA 1
ATOM 714 C C . SER A 1 96 ? 9.572 -2.511 -3.367 1.00 95.94 96 SER A C 1
ATOM 716 O O . SER A 1 96 ? 8.649 -1.984 -2.748 1.00 95.94 96 SER A O 1
ATOM 718 N N . ARG A 1 97 ? 10.671 -2.955 -2.739 1.00 95.12 97 ARG A N 1
ATOM 719 C CA . ARG A 1 97 ? 10.838 -2.879 -1.280 1.00 95.12 97 ARG A CA 1
ATOM 720 C C . ARG A 1 97 ? 10.757 -1.439 -0.781 1.00 95.12 97 ARG A C 1
ATOM 722 O O . ARG A 1 97 ? 10.022 -1.158 0.161 1.00 95.12 97 ARG A O 1
ATOM 729 N N . GLN A 1 98 ? 11.474 -0.520 -1.428 1.00 96.00 98 GLN A N 1
ATOM 730 C CA . GLN A 1 98 ? 11.500 0.892 -1.042 1.00 96.00 98 GLN A CA 1
ATOM 731 C C . GLN A 1 98 ? 10.111 1.540 -1.065 1.00 96.00 98 GLN A C 1
ATOM 733 O O . GLN A 1 98 ? 9.850 2.398 -0.217 1.00 96.00 98 GLN A O 1
ATOM 738 N N . ALA A 1 99 ? 9.221 1.112 -1.969 1.00 96.88 99 ALA A N 1
ATOM 739 C CA . ALA A 1 99 ? 7.843 1.594 -2.030 1.00 96.88 99 ALA A CA 1
ATOM 740 C C . ALA A 1 99 ? 7.068 1.334 -0.725 1.00 96.88 99 ALA A C 1
ATOM 742 O O . ALA A 1 99 ? 6.279 2.179 -0.317 1.00 96.88 99 ALA A O 1
ATOM 743 N N . ALA A 1 100 ? 7.327 0.218 -0.034 1.00 95.44 100 ALA A N 1
ATOM 744 C CA . ALA A 1 100 ? 6.670 -0.112 1.234 1.00 95.44 100 ALA A CA 1
ATOM 745 C C . ALA A 1 100 ? 7.502 0.239 2.477 1.00 95.44 100 ALA A C 1
ATOM 747 O O . ALA A 1 100 ? 6.948 0.568 3.524 1.00 95.44 100 ALA A O 1
ATOM 748 N N . THR A 1 101 ? 8.834 0.178 2.406 1.00 94.50 101 THR A N 1
ATOM 749 C CA . THR A 1 101 ? 9.679 0.314 3.605 1.00 94.50 101 THR A CA 1
ATOM 750 C C . THR A 1 101 ? 10.136 1.741 3.875 1.00 94.50 101 THR A C 1
ATOM 752 O O . THR A 1 101 ? 10.439 2.067 5.020 1.00 94.50 101 THR A O 1
ATOM 755 N N . THR A 1 102 ? 10.169 2.614 2.865 1.00 96.94 102 THR A N 1
ATOM 756 C CA . THR A 1 102 ? 10.557 4.020 3.056 1.00 96.94 102 THR A CA 1
ATOM 757 C C . THR A 1 102 ? 9.328 4.910 3.201 1.00 96.94 102 THR A C 1
ATOM 759 O O . THR A 1 102 ? 8.352 4.743 2.473 1.00 96.94 102 THR A O 1
ATOM 762 N N . GLN A 1 103 ? 9.391 5.906 4.089 1.00 97.69 103 GLN A N 1
ATOM 763 C CA . GLN A 1 103 ? 8.311 6.886 4.253 1.00 97.69 103 GLN A CA 1
ATOM 764 C C . GLN A 1 103 ? 7.992 7.602 2.932 1.00 97.69 103 GLN A C 1
ATOM 766 O O . GLN A 1 103 ? 6.828 7.729 2.560 1.00 97.69 103 GLN A O 1
ATOM 771 N N . ARG A 1 104 ? 9.024 8.007 2.176 1.00 97.75 104 ARG A N 1
ATOM 772 C CA . ARG A 1 104 ? 8.860 8.628 0.851 1.00 97.75 104 ARG A CA 1
ATOM 773 C C . ARG A 1 104 ? 8.139 7.704 -0.135 1.00 97.75 104 ARG A C 1
ATOM 775 O O . ARG A 1 104 ? 7.243 8.160 -0.838 1.00 97.75 104 ARG A O 1
ATOM 782 N N . GLY A 1 105 ? 8.516 6.425 -0.184 1.00 97.50 105 GLY A N 1
ATOM 783 C CA . GLY A 1 105 ? 7.880 5.431 -1.048 1.00 97.50 105 GLY A CA 1
ATOM 784 C C . GLY A 1 105 ? 6.404 5.232 -0.712 1.00 97.50 105 GLY A C 1
ATOM 785 O O . GLY A 1 105 ? 5.561 5.289 -1.608 1.00 97.50 105 GLY A O 1
ATOM 786 N N . ARG A 1 106 ? 6.085 5.105 0.582 1.00 98.06 106 ARG A N 1
ATOM 787 C CA . ARG A 1 106 ? 4.705 4.941 1.056 1.00 98.06 106 ARG A CA 1
ATOM 788 C C . ARG A 1 106 ? 3.841 6.150 0.729 1.00 98.06 106 ARG A C 1
ATOM 790 O O . ARG A 1 106 ? 2.766 5.976 0.165 1.00 98.06 106 ARG A O 1
ATOM 797 N N . LYS A 1 107 ? 4.346 7.362 0.986 1.00 98.25 107 LYS A N 1
ATOM 798 C CA . LYS A 1 107 ? 3.671 8.617 0.622 1.00 98.25 107 LYS A CA 1
ATOM 799 C C . LYS A 1 107 ? 3.378 8.693 -0.874 1.00 98.25 107 LYS A C 1
ATOM 801 O O . LYS A 1 107 ? 2.255 8.993 -1.259 1.00 98.25 107 LYS A O 1
ATOM 806 N N . ALA A 1 108 ? 4.350 8.373 -1.729 1.00 96.69 108 ALA A N 1
ATOM 807 C CA . ALA A 1 108 ? 4.156 8.409 -3.180 1.00 96.69 108 ALA A CA 1
ATOM 808 C C . ALA A 1 108 ? 3.115 7.379 -3.664 1.00 96.69 108 ALA A C 1
ATOM 810 O O . ALA A 1 108 ? 2.253 7.693 -4.493 1.00 96.69 108 ALA A O 1
ATOM 811 N N . ALA A 1 109 ? 3.171 6.153 -3.134 1.00 96.69 109 ALA A N 1
ATOM 812 C CA . ALA A 1 109 ? 2.218 5.103 -3.478 1.00 96.69 109 ALA A CA 1
ATOM 813 C C . ALA A 1 109 ? 0.794 5.452 -3.014 1.00 96.69 109 ALA A C 1
ATOM 815 O O . ALA A 1 109 ? -0.156 5.279 -3.779 1.00 96.69 109 ALA A O 1
ATOM 816 N N . LEU A 1 110 ? 0.656 6.002 -1.806 1.00 97.00 110 LEU A N 1
ATOM 817 C CA . LEU A 1 110 ? -0.631 6.386 -1.236 1.00 97.00 110 LEU A CA 1
ATOM 818 C C . LEU A 1 110 ? -1.217 7.645 -1.883 1.00 97.00 110 LEU A C 1
ATOM 820 O O . LEU A 1 110 ? -2.411 7.682 -2.156 1.00 97.00 110 LEU A O 1
ATOM 824 N N . ALA A 1 111 ? -0.395 8.643 -2.218 1.00 96.56 111 ALA A N 1
ATOM 825 C CA . ALA A 1 111 ? -0.841 9.838 -2.937 1.00 96.56 111 ALA A CA 1
ATOM 826 C C . ALA A 1 111 ? -1.490 9.484 -4.286 1.00 96.56 111 ALA A C 1
ATOM 828 O O . ALA A 1 111 ? -2.535 10.028 -4.643 1.00 96.56 111 ALA A O 1
ATOM 829 N N . SER A 1 112 ? -0.917 8.507 -4.998 1.00 92.38 112 SER A N 1
ATOM 830 C CA . SER A 1 112 ? -1.496 7.992 -6.246 1.00 92.38 112 SER A CA 1
ATOM 831 C C . SER A 1 112 ? -2.882 7.374 -6.019 1.00 92.38 112 SER A C 1
ATOM 833 O O . SER A 1 112 ? -3.780 7.562 -6.835 1.00 92.38 112 SER A O 1
ATOM 835 N N . PHE A 1 113 ? -3.073 6.664 -4.902 1.00 95.06 113 PHE A N 1
ATOM 836 C CA . PHE A 1 113 ? -4.361 6.080 -4.530 1.00 95.06 113 PHE A CA 1
ATOM 837 C C . PHE A 1 113 ? -5.384 7.138 -4.102 1.00 95.06 113 PHE A C 1
ATOM 839 O O . PHE A 1 113 ? -6.515 7.115 -4.591 1.00 95.06 113 PHE A O 1
ATOM 846 N N . ARG A 1 114 ? -4.985 8.100 -3.260 1.00 95.31 114 ARG A N 1
ATOM 847 C CA . ARG A 1 114 ? -5.819 9.231 -2.813 1.00 95.31 114 ARG A CA 1
ATOM 848 C C . ARG A 1 114 ? -6.402 10.020 -3.987 1.00 95.31 114 ARG A C 1
ATOM 850 O O . ARG A 1 114 ? -7.544 10.457 -3.927 1.00 95.31 114 ARG A O 1
ATOM 857 N N . ALA A 1 115 ? -5.655 10.143 -5.085 1.00 94.25 115 ALA A N 1
ATOM 858 C CA . ALA A 1 115 ? -6.114 10.830 -6.291 1.00 94.25 115 ALA A CA 1
ATOM 859 C C . ALA A 1 115 ? -7.219 10.082 -7.071 1.00 94.25 115 ALA A C 1
ATOM 861 O O . ALA A 1 115 ? -7.901 10.693 -7.900 1.00 94.25 115 ALA A O 1
ATOM 862 N N . THR A 1 116 ? -7.419 8.781 -6.828 1.00 93.06 116 THR A N 1
ATOM 863 C CA . THR A 1 116 ? -8.454 7.979 -7.505 1.00 93.06 116 THR A CA 1
ATOM 864 C C . THR A 1 116 ? -9.861 8.317 -7.010 1.00 93.06 116 THR A C 1
ATOM 866 O O . THR A 1 116 ? -10.044 8.839 -5.913 1.00 93.06 116 THR A O 1
ATOM 869 N N . SER A 1 117 ? -10.891 7.956 -7.783 1.00 93.81 117 SER A N 1
ATOM 870 C CA . SER A 1 117 ? -12.291 8.102 -7.349 1.00 93.81 117 SER A CA 1
ATOM 871 C C . SER A 1 117 ? -12.590 7.327 -6.062 1.00 93.81 117 SER A C 1
ATOM 873 O O . SER A 1 117 ? -13.332 7.811 -5.214 1.00 93.81 117 SER A O 1
ATOM 875 N N . LYS A 1 118 ? -11.980 6.145 -5.886 1.00 94.12 118 LYS A N 1
ATOM 876 C CA . LYS A 1 118 ? -12.102 5.355 -4.656 1.00 94.12 118 LYS A CA 1
ATOM 877 C C . LYS A 1 118 ? -11.419 6.053 -3.478 1.00 94.12 118 LYS A C 1
ATOM 879 O O . LYS A 1 118 ? -12.058 6.200 -2.447 1.00 94.12 118 LYS A O 1
ATOM 884 N N . GLY A 1 119 ? -10.183 6.528 -3.646 1.00 95.75 119 GLY A N 1
ATOM 885 C CA . GLY A 1 119 ? -9.459 7.265 -2.605 1.00 95.75 119 GLY A CA 1
ATOM 886 C C . GLY A 1 119 ? -10.204 8.522 -2.152 1.00 95.75 119 GLY A C 1
ATOM 887 O O . GLY A 1 119 ? -10.427 8.701 -0.962 1.00 95.75 119 GLY A O 1
ATOM 888 N N . LYS A 1 120 ? -10.693 9.335 -3.096 1.00 96.88 120 LYS A N 1
ATOM 889 C CA . LYS A 1 120 ? -11.506 10.526 -2.791 1.00 96.88 120 LYS A CA 1
ATOM 890 C C . LYS A 1 120 ? -12.797 10.188 -2.045 1.00 96.88 120 LYS A C 1
ATOM 892 O O . LYS A 1 120 ? -13.167 10.897 -1.119 1.00 96.88 120 LYS A O 1
ATOM 897 N N . ALA A 1 121 ? -13.486 9.113 -2.438 1.00 97.00 121 ALA A N 1
ATOM 898 C CA . ALA A 1 121 ? -14.698 8.680 -1.746 1.00 97.00 121 ALA A CA 1
ATOM 899 C C . ALA A 1 121 ? -14.408 8.293 -0.288 1.00 97.00 121 ALA A C 1
ATOM 901 O O . ALA A 1 121 ? -15.143 8.725 0.593 1.00 97.00 121 ALA A O 1
ATOM 902 N N . LEU A 1 122 ? -13.317 7.556 -0.044 1.00 97.31 122 LEU A N 1
ATOM 903 C CA . LEU A 1 122 ? -12.897 7.173 1.306 1.00 97.31 122 LEU A CA 1
ATOM 904 C C . LEU A 1 122 ? -12.541 8.390 2.167 1.00 97.31 122 LEU A C 1
ATOM 906 O O . LEU A 1 122 ? -13.008 8.496 3.294 1.00 97.31 122 LEU A O 1
ATOM 910 N N . ALA A 1 123 ? -11.782 9.336 1.611 1.00 96.75 123 ALA A N 1
ATOM 911 C CA . ALA A 1 123 ? -11.401 10.562 2.314 1.00 96.75 123 ALA A CA 1
ATOM 912 C C . ALA A 1 123 ? -12.610 11.437 2.688 1.00 96.75 123 ALA A C 1
ATOM 914 O O . ALA A 1 123 ? -12.597 12.101 3.714 1.00 96.75 123 ALA A O 1
ATOM 915 N N . ASN A 1 124 ? -13.662 11.439 1.863 1.00 97.31 124 ASN A N 1
ATOM 916 C CA . ASN A 1 124 ? -14.816 12.319 2.063 1.00 97.31 124 ASN A CA 1
ATOM 917 C C . ASN A 1 124 ? -15.955 11.677 2.863 1.00 97.31 124 ASN A C 1
ATOM 919 O O . ASN A 1 124 ? -16.749 12.395 3.462 1.00 97.31 124 ASN A O 1
ATOM 923 N N . ARG A 1 125 ? -16.105 10.350 2.800 1.00 97.56 125 ARG A N 1
ATOM 924 C CA . ARG A 1 125 ? -17.285 9.645 3.331 1.00 97.56 125 ARG A CA 1
ATOM 925 C C . ARG A 1 125 ? -16.947 8.518 4.301 1.00 97.56 125 ARG A C 1
ATOM 927 O O . ARG A 1 125 ? -17.865 7.927 4.850 1.00 97.56 125 ARG A O 1
ATOM 934 N N . GLY A 1 126 ? -15.667 8.211 4.504 1.00 97.25 126 GLY A N 1
ATOM 935 C CA . GLY A 1 126 ? -15.268 7.018 5.238 1.00 97.25 126 GLY A CA 1
ATOM 936 C C . GLY A 1 126 ? -15.459 5.756 4.397 1.00 97.25 126 GLY A C 1
ATOM 937 O O . GLY A 1 126 ? -15.415 5.815 3.166 1.00 97.25 126 GLY A O 1
ATOM 938 N N . GLY A 1 127 ? -15.647 4.607 5.037 1.00 96.75 127 GLY A N 1
ATOM 939 C CA . GLY A 1 127 ? -15.869 3.337 4.354 1.00 96.75 127 GLY A CA 1
ATOM 940 C C . GLY A 1 127 ? -15.797 2.138 5.288 1.00 96.75 127 GLY A C 1
ATOM 941 O O . GLY A 1 127 ? -15.988 2.262 6.492 1.00 96.75 127 GLY A O 1
ATOM 942 N N . HIS A 1 128 ? -15.486 0.975 4.723 1.00 96.12 128 HIS A N 1
ATOM 943 C CA . HIS A 1 128 ? -15.459 -0.290 5.457 1.00 96.12 128 HIS A CA 1
ATOM 944 C C . HIS A 1 128 ? -14.117 -0.985 5.287 1.00 96.12 128 HIS A C 1
ATOM 946 O O . HIS A 1 128 ? -13.729 -1.333 4.170 1.00 96.12 128 HIS A O 1
ATOM 952 N N . LEU A 1 129 ? -13.407 -1.223 6.386 1.00 96.69 129 LEU A N 1
ATOM 953 C CA . LEU A 1 129 ? -12.195 -2.029 6.395 1.00 96.69 129 LEU A CA 1
ATOM 954 C C . LEU A 1 129 ? -12.550 -3.500 6.601 1.00 96.69 129 LEU A C 1
ATOM 956 O O . LEU A 1 129 ? -12.953 -3.905 7.687 1.00 96.69 129 LEU A O 1
ATOM 960 N N . ARG A 1 130 ? -12.342 -4.322 5.573 1.00 96.75 130 ARG A N 1
ATOM 961 C CA . ARG A 1 130 ? -12.439 -5.780 5.667 1.00 96.75 130 ARG A CA 1
ATOM 962 C C . ARG A 1 130 ? -11.073 -6.394 5.909 1.00 96.75 130 ARG A C 1
ATOM 964 O O . ARG A 1 130 ? -10.122 -6.119 5.174 1.00 96.75 130 ARG A O 1
ATOM 971 N N . VAL A 1 131 ? -11.000 -7.280 6.897 1.00 96.69 131 VAL A N 1
ATOM 972 C CA . VAL A 1 131 ? -9.775 -8.007 7.242 1.00 96.69 131 VAL A CA 1
ATOM 973 C C . VAL A 1 131 ? -10.096 -9.476 7.442 1.00 96.69 131 VAL A C 1
ATOM 975 O O . VAL A 1 131 ? -10.890 -9.837 8.314 1.00 96.69 131 VAL A O 1
ATOM 978 N N . ARG A 1 132 ? -9.441 -10.332 6.659 1.00 96.38 132 ARG A N 1
ATOM 979 C CA . ARG A 1 132 ? -9.480 -11.785 6.815 1.00 96.38 132 ARG A CA 1
ATOM 980 C C . ARG A 1 132 ? -8.141 -12.280 7.335 1.00 96.38 132 ARG A C 1
ATOM 982 O O . ARG A 1 132 ? -7.089 -11.873 6.848 1.00 96.38 132 ARG A O 1
ATOM 989 N N . GLY A 1 133 ? -8.180 -13.195 8.293 1.00 94.81 133 GLY A N 1
ATOM 990 C CA . GLY A 1 133 ? -6.970 -13.825 8.797 1.00 94.81 133 GLY A CA 1
ATOM 991 C C . GLY A 1 133 ? -7.162 -14.575 10.103 1.00 94.81 133 GLY A C 1
ATOM 992 O O . GLY A 1 133 ? -8.293 -14.858 10.511 1.00 94.81 133 GLY A O 1
ATOM 993 N N . HIS A 1 134 ? -6.047 -14.899 10.760 1.00 94.25 134 HIS A N 1
ATOM 994 C CA . HIS A 1 134 ? -6.049 -15.489 12.095 1.00 94.25 134 HIS A CA 1
ATOM 995 C C . HIS A 1 134 ? -6.054 -14.374 13.140 1.00 94.25 134 HIS A C 1
ATOM 997 O O . HIS A 1 134 ? -5.071 -13.647 13.306 1.00 94.25 134 HIS A O 1
ATOM 1003 N N . GLN A 1 135 ? -7.201 -14.211 13.793 1.00 93.00 135 GLN A N 1
ATOM 1004 C CA . GLN A 1 135 ? -7.494 -13.050 14.628 1.00 93.00 135 GLN A CA 1
ATOM 1005 C C . GLN A 1 135 ? -8.543 -13.371 15.697 1.00 93.00 135 GLN A C 1
ATOM 1007 O O . GLN A 1 135 ? -9.277 -14.369 15.600 1.00 93.00 135 GLN A O 1
ATOM 1012 N N . GLY A 1 136 ? -8.617 -12.527 16.719 1.00 90.81 136 GLY A N 1
ATOM 1013 C CA . GLY A 1 136 ? -9.568 -12.654 17.819 1.00 90.81 136 GLY A CA 1
ATOM 1014 C C . GLY A 1 136 ? -9.083 -11.971 19.096 1.00 90.81 136 GLY A C 1
ATOM 1015 O O . GLY A 1 136 ? -7.955 -11.478 19.127 1.00 90.81 136 GLY A O 1
ATOM 1016 N N . PRO A 1 137 ? -9.920 -11.963 20.145 1.00 90.50 137 PRO A N 1
ATOM 1017 C CA . PRO A 1 137 ? -9.566 -11.360 21.415 1.00 90.50 137 PRO A CA 1
ATOM 1018 C C . PRO A 1 137 ? -8.520 -12.196 22.159 1.00 90.50 137 PRO A C 1
ATOM 1020 O O . PRO A 1 137 ? -8.564 -13.435 22.175 1.00 90.50 137 PRO A O 1
ATOM 1023 N N . SER A 1 138 ? -7.609 -11.486 22.808 1.00 82.88 138 SER A N 1
ATOM 1024 C CA . SER A 1 138 ? -6.639 -11.995 23.769 1.00 82.88 138 SER A CA 1
ATOM 1025 C C . SER A 1 138 ? -6.986 -11.400 25.140 1.00 82.88 138 SER A C 1
ATOM 1027 O O . SER A 1 138 ? -6.470 -10.350 25.504 1.00 82.88 138 SER A O 1
ATOM 1029 N N . ALA A 1 139 ? -7.882 -12.044 25.898 1.00 68.88 139 ALA A N 1
ATOM 1030 C CA . ALA A 1 139 ? -8.306 -11.572 27.222 1.00 68.88 139 ALA A CA 1
ATOM 1031 C C . ALA A 1 139 ? -7.961 -12.598 28.316 1.00 68.88 139 ALA A C 1
ATOM 1033 O O . ALA A 1 139 ? -8.176 -13.798 28.143 1.00 68.88 139 ALA A O 1
ATOM 1034 N N . ALA A 1 140 ? -7.425 -12.120 29.446 1.00 55.34 140 ALA A N 1
ATOM 1035 C CA . ALA A 1 140 ? -7.253 -12.871 30.700 1.00 55.34 140 ALA A CA 1
ATOM 1036 C C . ALA A 1 140 ? -6.690 -14.308 30.554 1.00 55.34 140 ALA A C 1
ATOM 1038 O O . ALA A 1 140 ? -7.218 -15.263 31.120 1.00 55.34 140 ALA A O 1
ATOM 1039 N N . GLY A 1 141 ? -5.623 -14.483 29.767 1.00 58.72 141 GLY A N 1
ATOM 1040 C CA . GLY A 1 141 ? -4.933 -15.774 29.620 1.00 58.72 141 GLY A CA 1
ATOM 1041 C C . GLY A 1 141 ? -5.615 -16.791 28.695 1.00 58.72 141 GLY A C 1
ATOM 1042 O O . GLY A 1 141 ? -5.077 -17.879 28.502 1.00 58.72 141 GLY A O 1
ATOM 1043 N N . LYS A 1 142 ? -6.753 -16.450 28.072 1.00 64.94 142 LYS A N 1
ATOM 1044 C CA . LYS A 1 142 ? -7.407 -17.273 27.044 1.00 64.94 142 LYS A CA 1
ATOM 1045 C C . LYS A 1 142 ? -7.327 -16.571 25.692 1.00 64.94 142 LYS A C 1
ATOM 1047 O O . LYS A 1 142 ? -7.854 -15.479 25.503 1.00 64.94 142 LYS A O 1
ATOM 1052 N N . THR A 1 143 ? -6.662 -17.205 24.731 1.00 74.62 143 THR A N 1
ATOM 1053 C CA . THR A 1 143 ? -6.552 -16.688 23.362 1.00 74.62 143 THR A CA 1
ATOM 1054 C C . THR A 1 143 ? -7.653 -17.304 22.505 1.00 74.62 143 THR A C 1
ATOM 1056 O O . THR A 1 143 ? -7.631 -18.504 22.248 1.00 74.62 143 THR A O 1
ATOM 1059 N N . TYR A 1 144 ? -8.621 -16.504 22.046 1.00 84.31 144 TYR A N 1
ATOM 1060 C CA . TYR A 1 144 ? -9.745 -16.996 21.232 1.00 84.31 144 TYR A CA 1
ATOM 1061 C C . TYR A 1 144 ? -9.557 -16.677 19.744 1.00 84.31 144 TYR A C 1
ATOM 1063 O O . TYR A 1 144 ? -10.497 -16.278 19.050 1.00 84.31 144 TYR A O 1
ATOM 1071 N N . LYS A 1 145 ? -8.324 -16.807 19.242 1.00 89.19 145 LYS A N 1
ATOM 1072 C CA . LYS A 1 145 ? -7.978 -16.526 17.844 1.00 89.19 145 LYS A CA 1
ATOM 1073 C C . LYS A 1 145 ? -8.391 -17.682 16.937 1.00 89.19 145 LYS A C 1
ATOM 1075 O O . LYS A 1 145 ? -8.197 -18.849 17.256 1.00 89.19 145 LYS A O 1
ATOM 1080 N N . ARG A 1 146 ? -8.985 -17.354 15.789 1.00 91.12 146 ARG A N 1
ATOM 1081 C CA . ARG A 1 146 ? -9.356 -18.325 14.745 1.00 91.12 146 ARG A CA 1
ATOM 1082 C C . ARG A 1 146 ? -9.350 -17.652 13.382 1.00 91.12 146 ARG A C 1
ATOM 1084 O O . ARG A 1 146 ? -9.350 -16.423 13.303 1.00 91.12 146 ARG A O 1
ATOM 1091 N N . GLY A 1 147 ? -9.358 -18.454 12.321 1.00 94.31 147 GLY A N 1
ATOM 1092 C CA . GLY A 1 147 ? -9.571 -17.942 10.970 1.00 94.31 147 GLY A CA 1
ATOM 1093 C C . GLY A 1 147 ? -10.953 -17.297 10.864 1.00 94.31 147 GLY A C 1
ATOM 1094 O O . GLY A 1 147 ? -11.955 -17.966 11.107 1.00 94.31 147 GLY A O 1
ATOM 1095 N N . ARG A 1 148 ? -11.018 -16.002 10.551 1.00 94.19 148 ARG A N 1
ATOM 1096 C CA . ARG A 1 148 ? -12.281 -15.275 10.347 1.00 94.19 148 ARG A CA 1
ATOM 1097 C C . ARG A 1 148 ? -12.081 -14.043 9.472 1.00 94.19 148 ARG A C 1
ATOM 1099 O O . ARG A 1 148 ? -10.953 -13.578 9.304 1.00 94.19 148 ARG A O 1
ATOM 1106 N N . GLN A 1 149 ? -13.187 -13.508 8.972 1.00 95.88 149 GLN A N 1
ATOM 1107 C CA . GLN A 1 149 ? -13.267 -12.185 8.366 1.00 95.88 149 GLN A CA 1
ATOM 1108 C C . GLN A 1 149 ? -14.049 -11.267 9.304 1.00 95.88 149 GLN A C 1
ATOM 1110 O O . GLN A 1 149 ? -15.079 -11.679 9.833 1.00 95.88 149 GLN A O 1
ATOM 1115 N N . ILE A 1 150 ? -13.553 -10.051 9.504 1.00 94.62 150 ILE A N 1
ATOM 1116 C CA . ILE A 1 150 ? -14.290 -8.975 10.166 1.00 94.62 150 ILE A CA 1
ATOM 1117 C C . ILE A 1 150 ? -14.400 -7.778 9.229 1.00 94.62 150 ILE A C 1
ATOM 1119 O O . ILE A 1 150 ? -13.626 -7.654 8.272 1.00 94.62 150 ILE A O 1
ATOM 1123 N N . GLN A 1 151 ? -15.347 -6.904 9.538 1.00 95.44 151 GLN A N 1
ATOM 1124 C CA . GLN A 1 151 ? -15.507 -5.604 8.914 1.00 95.44 151 GLN A CA 1
ATOM 1125 C C . GLN A 1 151 ? -15.534 -4.549 10.017 1.00 95.44 151 GLN A C 1
ATOM 1127 O O . GLN A 1 151 ? -16.207 -4.739 11.025 1.00 95.44 151 GLN A O 1
ATOM 1132 N N . LEU A 1 152 ? -14.769 -3.480 9.830 1.00 94.81 152 LEU A N 1
ATOM 1133 C CA . LEU A 1 152 ? -14.699 -2.336 10.730 1.00 94.81 152 LEU A CA 1
ATOM 1134 C C . LEU A 1 152 ? -15.187 -1.109 9.967 1.00 94.81 152 LEU A C 1
ATOM 1136 O O . LEU A 1 152 ? -14.696 -0.835 8.866 1.00 94.81 152 LEU A O 1
ATOM 1140 N N . GLU A 1 153 ? -16.144 -0.391 10.538 1.00 95.44 153 GLU A N 1
ATOM 1141 C CA . GLU A 1 153 ? -16.577 0.892 9.996 1.00 95.44 153 GLU A CA 1
ATOM 1142 C C . GLU A 1 153 ? -15.469 1.926 10.180 1.00 95.44 153 GLU A C 1
ATOM 1144 O O . GLU A 1 153 ? -14.774 1.942 11.201 1.00 95.44 153 GLU A O 1
ATOM 1149 N N . LEU A 1 154 ? -15.288 2.762 9.162 1.00 97.19 154 LEU A N 1
ATOM 1150 C CA . LEU A 1 154 ? -14.328 3.851 9.152 1.00 97.19 154 LEU A CA 1
ATOM 1151 C C . LEU A 1 154 ? -15.055 5.157 8.883 1.00 97.19 154 L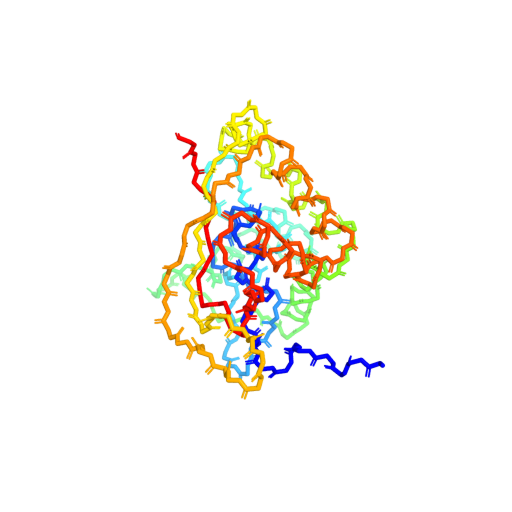EU A C 1
ATOM 1153 O O . LEU A 1 154 ? -15.667 5.330 7.828 1.00 97.19 154 LEU A O 1
ATOM 1157 N N . THR A 1 155 ? -14.893 6.117 9.779 1.00 97.38 155 THR A N 1
ATOM 1158 C CA . THR A 1 155 ? -15.168 7.521 9.486 1.00 97.38 155 THR A CA 1
ATOM 1159 C C . THR A 1 155 ? -14.087 8.095 8.552 1.00 97.38 155 THR A C 1
ATOM 1161 O O . THR A 1 155 ? -13.012 7.504 8.389 1.00 97.38 155 THR A O 1
ATOM 1164 N N . PRO A 1 156 ? -14.304 9.275 7.940 1.00 97.81 156 PRO A N 1
ATOM 1165 C CA . PRO A 1 156 ? -13.239 10.000 7.243 1.00 97.81 156 PRO A CA 1
ATOM 1166 C C . PRO A 1 156 ? -11.969 10.201 8.090 1.00 97.81 156 PRO A C 1
ATOM 1168 O O . PRO A 1 156 ? -10.855 10.079 7.580 1.00 97.81 156 PRO A O 1
ATOM 1171 N N . ALA A 1 157 ? -12.129 10.464 9.391 1.00 97.88 157 ALA A N 1
ATOM 1172 C CA . ALA A 1 157 ? -11.009 10.645 10.311 1.00 97.88 157 ALA A CA 1
ATOM 1173 C C . ALA A 1 157 ? -10.219 9.341 10.506 1.00 97.88 157 ALA A C 1
ATOM 1175 O O . ALA A 1 157 ? -8.988 9.367 10.497 1.00 97.88 157 ALA A O 1
ATOM 1176 N N . ASP A 1 158 ? -10.908 8.201 10.586 1.00 97.94 158 ASP A N 1
ATOM 1177 C CA . ASP A 1 158 ? -10.276 6.882 10.705 1.00 97.94 158 ASP A CA 1
ATOM 1178 C C . ASP A 1 158 ? -9.475 6.523 9.454 1.00 97.94 158 ASP A C 1
ATOM 1180 O O . ASP A 1 158 ? -8.361 6.003 9.546 1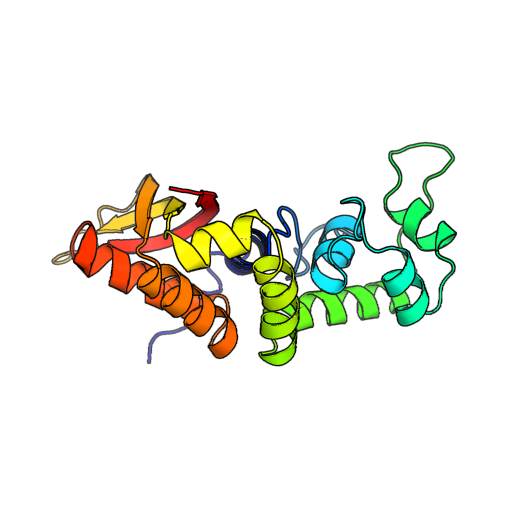.00 97.94 158 ASP A O 1
ATOM 1184 N N . VAL A 1 159 ? -10.006 6.854 8.271 1.00 97.88 159 VAL A N 1
ATOM 1185 C CA . VAL A 1 159 ? -9.292 6.687 6.998 1.00 97.88 159 VAL A CA 1
ATOM 1186 C C . VAL A 1 159 ? -7.988 7.489 7.003 1.00 97.88 159 VAL A C 1
ATOM 1188 O O . VAL A 1 159 ? -6.931 6.937 6.681 1.00 97.88 159 VAL A O 1
ATOM 1191 N N . GLU A 1 160 ? -8.028 8.764 7.398 1.00 97.94 160 GLU A N 1
ATOM 1192 C CA . GLU A 1 160 ? -6.826 9.604 7.453 1.00 97.94 160 GLU A CA 1
ATOM 1193 C C . GLU A 1 160 ? -5.839 9.162 8.541 1.00 97.94 160 GLU A C 1
ATOM 1195 O O . GLU A 1 160 ? -4.623 9.176 8.312 1.00 97.94 160 GLU A O 1
ATOM 1200 N N . ALA A 1 161 ? -6.325 8.705 9.697 1.00 98.25 161 ALA A N 1
ATOM 1201 C CA . ALA A 1 161 ? -5.491 8.151 10.761 1.00 98.25 161 ALA A CA 1
ATOM 1202 C C . ALA A 1 161 ? -4.773 6.870 10.304 1.00 98.25 161 ALA A C 1
ATOM 1204 O O . ALA A 1 161 ? -3.554 6.748 10.466 1.00 98.25 161 ALA A O 1
ATOM 1205 N N . MET A 1 162 ? -5.489 5.953 9.648 1.00 98.06 162 MET A N 1
ATOM 1206 C CA . MET A 1 162 ? -4.927 4.731 9.066 1.00 98.06 162 MET A CA 1
ATOM 1207 C C . MET A 1 162 ? -3.874 5.044 7.997 1.00 98.06 162 MET A C 1
ATOM 1209 O O . MET A 1 162 ? -2.780 4.470 7.994 1.00 98.06 162 MET A O 1
ATOM 1213 N N . TRP A 1 163 ? -4.179 5.965 7.082 1.00 98.12 163 TRP A N 1
ATOM 1214 C CA . TRP A 1 163 ? -3.252 6.408 6.042 1.00 98.12 163 TRP A CA 1
ATOM 1215 C C . TRP A 1 163 ? -2.000 7.063 6.622 1.00 98.12 163 TRP A C 1
ATOM 1217 O O . TRP A 1 163 ? -0.887 6.752 6.193 1.00 98.12 163 TRP A O 1
ATOM 1227 N N . SER A 1 164 ? -2.155 7.897 7.646 1.00 98.31 164 SER A N 1
ATOM 1228 C CA . SER A 1 164 ? -1.037 8.519 8.358 1.00 98.31 164 SER A CA 1
ATOM 1229 C C . SER A 1 164 ? -0.165 7.479 9.064 1.00 98.31 164 SER A C 1
ATOM 1231 O O . SER A 1 164 ? 1.064 7.529 8.959 1.00 98.31 164 SER A O 1
ATOM 1233 N N . ALA A 1 165 ? -0.776 6.485 9.717 1.00 98.25 165 ALA A N 1
ATOM 1234 C CA . ALA A 1 165 ? -0.061 5.380 10.351 1.00 98.25 165 ALA A CA 1
ATOM 1235 C C . ALA A 1 165 ? 0.757 4.575 9.329 1.00 98.25 165 ALA A C 1
ATOM 1237 O O . ALA A 1 165 ? 1.923 4.248 9.584 1.00 98.25 165 ALA A O 1
ATOM 1238 N N . PHE A 1 166 ? 0.185 4.324 8.145 1.00 97.94 166 PHE A N 1
ATOM 1239 C CA . PHE A 1 166 ? 0.905 3.702 7.040 1.00 97.94 166 PHE A CA 1
ATOM 1240 C C . PHE A 1 166 ? 2.071 4.563 6.570 1.00 97.94 166 PHE A C 1
ATOM 1242 O O . PHE A 1 166 ? 3.194 4.076 6.500 1.00 97.94 166 PHE A O 1
ATOM 1249 N N . GLU A 1 167 ? 1.865 5.843 6.271 1.00 97.88 167 GLU A N 1
ATOM 1250 C CA . GLU A 1 167 ? 2.946 6.715 5.809 1.00 97.88 167 GLU A CA 1
ATOM 1251 C C . GLU A 1 167 ? 4.109 6.759 6.808 1.00 97.88 167 GLU A C 1
ATOM 1253 O O . GLU A 1 167 ? 5.264 6.603 6.406 1.00 97.88 167 GLU A O 1
ATOM 1258 N N . GLN A 1 168 ? 3.822 6.893 8.103 1.00 97.25 168 GLN A N 1
ATOM 1259 C CA . GLN A 1 168 ? 4.834 7.018 9.153 1.00 97.25 168 GLN A CA 1
ATOM 1260 C C . GLN A 1 168 ? 5.561 5.699 9.433 1.00 97.25 168 GLN A C 1
ATOM 1262 O O . GLN A 1 168 ? 6.788 5.655 9.358 1.00 97.25 168 GLN A O 1
ATOM 1267 N N . ASN A 1 169 ? 4.821 4.612 9.663 1.00 96.56 169 ASN A N 1
ATOM 1268 C CA . ASN A 1 169 ? 5.368 3.374 10.232 1.00 96.56 169 ASN A CA 1
ATOM 1269 C C . ASN A 1 169 ? 5.078 2.118 9.389 1.00 96.56 169 ASN A C 1
ATOM 1271 O O . ASN A 1 169 ? 5.356 1.000 9.816 1.00 96.56 169 ASN A O 1
ATOM 1275 N N . GLY A 1 170 ? 4.546 2.275 8.176 1.00 95.56 170 GLY A N 1
ATOM 1276 C CA . GLY A 1 170 ? 4.307 1.171 7.247 1.00 95.56 170 GLY A CA 1
ATOM 1277 C C . GLY A 1 170 ? 3.311 0.143 7.773 1.00 95.56 170 GLY A C 1
ATOM 1278 O O . GLY A 1 170 ? 2.308 0.490 8.393 1.00 95.56 170 GLY A O 1
ATOM 1279 N N . ASP A 1 171 ? 3.583 -1.133 7.501 1.00 94.25 171 ASP A N 1
ATOM 1280 C CA . ASP A 1 171 ? 2.740 -2.258 7.912 1.00 94.25 171 ASP A CA 1
ATOM 1281 C C . ASP A 1 171 ? 2.614 -2.397 9.436 1.00 94.25 171 ASP A C 1
ATOM 1283 O O . ASP A 1 171 ? 1.551 -2.775 9.934 1.00 94.25 171 ASP A O 1
ATOM 1287 N N . GLU A 1 172 ? 3.659 -2.039 10.185 1.00 94.06 172 GLU A N 1
ATOM 1288 C CA . GLU A 1 172 ? 3.632 -2.033 11.651 1.00 94.06 172 GLU A CA 1
ATOM 1289 C C . GLU A 1 172 ? 2.705 -0.932 12.184 1.00 94.06 172 GLU A C 1
ATOM 1291 O O . GLU A 1 172 ? 1.897 -1.186 13.078 1.00 94.06 172 GLU A O 1
ATOM 1296 N N . GLY A 1 173 ? 2.760 0.263 11.585 1.00 96.44 173 GLY A N 1
ATOM 1297 C CA . GLY A 1 173 ? 1.868 1.377 11.919 1.00 96.44 173 GLY A CA 1
ATOM 1298 C C . GLY A 1 173 ? 0.399 1.035 11.720 1.00 96.44 173 GLY A C 1
ATOM 1299 O O . GLY A 1 173 ? -0.409 1.232 12.623 1.00 96.44 173 GLY A O 1
ATOM 1300 N N . VAL A 1 174 ? 0.071 0.471 10.559 1.00 96.88 174 VAL A N 1
ATOM 1301 C CA . VAL A 1 174 ? -1.300 0.055 10.235 1.00 96.88 174 VAL A CA 1
ATOM 1302 C C 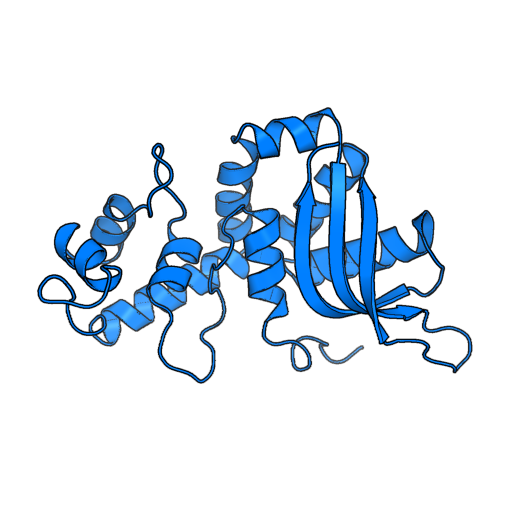. VAL A 1 174 ? -1.759 -1.075 11.145 1.00 96.88 174 VAL A C 1
ATOM 1304 O O . VAL A 1 174 ? -2.875 -1.021 11.640 1.00 96.88 174 VAL A O 1
ATOM 1307 N N . SER A 1 175 ? -0.902 -2.064 11.422 1.00 95.12 175 SER A N 1
ATOM 1308 C CA . SER A 1 175 ? -1.249 -3.161 12.338 1.00 95.12 175 SER A CA 1
ATOM 1309 C C . SER A 1 175 ? -1.596 -2.638 13.733 1.00 95.12 175 SER A C 1
ATOM 1311 O O . SER A 1 175 ? -2.578 -3.078 14.322 1.00 95.12 175 SER A O 1
ATOM 1313 N N . LYS A 1 176 ? -0.809 -1.683 14.249 1.00 95.31 176 LYS A N 1
ATOM 1314 C CA . LYS A 1 176 ? -1.071 -1.050 15.546 1.00 95.31 176 LYS A CA 1
ATOM 1315 C C . LYS A 1 176 ? -2.377 -0.257 15.525 1.00 95.31 176 LYS A C 1
ATOM 1317 O O . LYS A 1 176 ? -3.194 -0.426 16.421 1.00 95.31 176 LYS A O 1
ATOM 1322 N N . TRP A 1 177 ? -2.571 0.578 14.505 1.00 96.81 177 TRP A N 1
ATOM 1323 C CA . TRP A 1 177 ? -3.801 1.353 14.348 1.00 96.81 177 TRP A CA 1
ATOM 1324 C C . TRP A 1 177 ? -5.032 0.434 14.265 1.00 96.81 177 TRP A C 1
ATOM 1326 O O . TRP A 1 177 ? -5.996 0.663 14.980 1.00 96.81 177 TRP A O 1
ATOM 1336 N N . MET A 1 178 ? -4.966 -0.658 13.495 1.00 95.31 178 MET A N 1
ATOM 1337 C CA . MET A 1 178 ? -6.056 -1.633 13.376 1.00 95.31 178 MET A CA 1
ATOM 1338 C C . MET A 1 178 ? -6.403 -2.297 14.709 1.00 95.31 178 MET A C 1
ATOM 1340 O O . MET A 1 178 ? -7.580 -2.465 15.007 1.00 95.31 178 MET A O 1
ATOM 1344 N N . THR A 1 179 ? -5.398 -2.707 15.491 1.00 93.31 179 THR A N 1
ATOM 1345 C CA . THR A 1 179 ? -5.621 -3.290 16.822 1.00 93.31 179 THR A CA 1
ATOM 1346 C C . THR A 1 179 ? -6.332 -2.303 17.737 1.00 93.31 179 THR A C 1
ATOM 1348 O O . THR A 1 179 ? -7.326 -2.683 18.338 1.00 93.31 179 THR A O 1
ATOM 1351 N N . ASN A 1 180 ? -5.889 -1.045 17.781 1.00 93.12 180 ASN A N 1
ATOM 1352 C CA . ASN A 1 180 ? -6.539 -0.019 18.597 1.00 93.12 180 ASN A CA 1
ATOM 1353 C C . ASN A 1 180 ? -7.976 0.260 18.124 1.00 93.12 180 ASN A C 1
ATOM 1355 O O . ASN A 1 180 ? -8.895 0.283 18.930 1.00 93.12 180 ASN A O 1
ATOM 1359 N N . HIS A 1 181 ? -8.186 0.388 16.811 1.00 94.25 181 HIS A N 1
ATOM 1360 C CA . HIS A 1 181 ? -9.519 0.628 16.249 1.00 94.25 181 HIS A CA 1
ATOM 1361 C C . HIS A 1 181 ? -10.484 -0.522 16.557 1.00 94.25 181 HIS A C 1
ATOM 1363 O O . HIS A 1 181 ? -11.633 -0.297 16.914 1.00 94.25 181 HIS A O 1
ATOM 1369 N N . ALA A 1 182 ? -10.023 -1.771 16.446 1.00 92.00 182 ALA A N 1
ATOM 1370 C CA . ALA A 1 182 ? -10.834 -2.942 16.771 1.00 92.00 182 ALA A CA 1
ATOM 1371 C C . ALA A 1 182 ? -11.090 -3.093 18.282 1.00 92.00 182 ALA A C 1
ATOM 1373 O O . ALA A 1 182 ? -12.150 -3.586 18.666 1.00 92.00 182 ALA A O 1
ATOM 1374 N N . ASP A 1 183 ? -10.140 -2.683 19.124 1.00 88.31 183 ASP A N 1
ATOM 1375 C CA . ASP A 1 183 ? -10.295 -2.653 20.581 1.00 88.31 183 ASP A CA 1
ATOM 1376 C C . ASP A 1 183 ? -11.420 -1.697 21.002 1.00 88.31 183 ASP A C 1
ATOM 1378 O O . ASP A 1 183 ? -12.278 -2.066 21.801 1.00 88.31 183 ASP A O 1
ATOM 1382 N N . GLU A 1 184 ? -11.459 -0.510 20.391 1.00 86.62 184 GLU A N 1
ATOM 1383 C CA . GLU A 1 184 ? -12.429 0.546 20.693 1.00 86.62 184 GLU A CA 1
ATOM 1384 C C . GLU A 1 184 ? -13.804 0.310 20.047 1.00 86.62 184 GLU A C 1
ATOM 1386 O O . GLU A 1 184 ? -14.831 0.540 20.681 1.00 86.62 184 GLU A O 1
ATOM 1391 N N . GLN A 1 185 ? -13.835 -0.137 18.787 1.00 86.31 185 GLN A N 1
ATOM 1392 C CA . GLN A 1 185 ? -15.050 -0.137 17.954 1.00 86.31 185 GLN A CA 1
ATOM 1393 C C . GLN A 1 185 ? -15.638 -1.529 17.700 1.00 86.31 185 GLN A C 1
ATOM 1395 O O . GLN A 1 185 ? -16.642 -1.656 16.999 1.00 86.31 185 GLN A O 1
ATOM 1400 N N . TYR A 1 186 ? -15.013 -2.596 18.208 1.00 85.69 186 TYR A N 1
ATOM 1401 C CA . TYR A 1 186 ? -15.466 -3.960 17.935 1.00 85.69 186 TYR A CA 1
ATOM 1402 C C . TYR A 1 186 ? -15.486 -4.853 19.176 1.00 85.69 186 TYR A C 1
ATOM 1404 O O . TYR A 1 186 ? -16.554 -5.130 19.718 1.00 85.69 186 TYR A O 1
ATOM 1412 N N . VAL A 1 187 ? -14.330 -5.345 19.622 1.00 87.38 187 VAL A N 1
ATOM 1413 C CA . VAL A 1 187 ? -14.213 -6.204 20.809 1.00 87.38 187 VAL A CA 1
ATOM 1414 C C . VAL A 1 187 ? -12.877 -5.915 21.479 1.00 87.38 187 VAL A C 1
ATOM 1416 O O . VAL A 1 187 ? -11.831 -6.085 20.856 1.00 87.38 187 VAL A O 1
ATOM 1419 N N . ALA A 1 188 ? -12.907 -5.571 22.765 1.00 88.25 188 ALA A N 1
ATOM 1420 C CA . ALA A 1 188 ? -11.699 -5.322 23.540 1.00 88.25 188 ALA A CA 1
ATOM 1421 C C . ALA A 1 188 ? -10.714 -6.513 23.505 1.00 88.25 188 ALA A C 1
ATOM 1423 O O . ALA A 1 188 ? -11.095 -7.690 23.535 1.00 88.25 188 ALA A O 1
ATOM 1424 N N . GLY A 1 189 ? -9.423 -6.202 23.454 1.00 87.44 189 GLY A N 1
ATOM 1425 C CA . GLY A 1 189 ? -8.308 -7.132 23.349 1.00 87.44 189 GLY A CA 1
ATOM 1426 C C . GLY A 1 189 ? -8.124 -7.743 21.959 1.00 87.44 189 GLY A C 1
ATOM 1427 O O . GLY A 1 189 ? -7.497 -8.800 21.859 1.00 87.44 189 GLY A O 1
ATOM 1428 N N . TRP A 1 190 ? -8.691 -7.164 20.893 1.00 91.44 190 TRP A N 1
ATOM 1429 C CA . TRP A 1 190 ? -8.610 -7.751 19.553 1.00 91.44 190 TRP A CA 1
ATOM 1430 C C . TRP A 1 190 ? -7.209 -7.686 18.942 1.00 91.44 190 TRP A C 1
ATOM 1432 O O . TRP A 1 190 ? -6.615 -6.624 18.766 1.00 91.44 190 TRP A O 1
ATOM 1442 N N . GLU A 1 191 ? -6.701 -8.833 18.498 1.00 91.44 191 GLU A N 1
ATOM 1443 C CA . GLU A 1 191 ? -5.385 -8.932 17.876 1.00 91.44 191 GLU A CA 1
ATOM 1444 C C . GLU A 1 191 ? -5.442 -9.577 16.488 1.00 91.44 191 GLU A C 1
ATOM 1446 O O . GLU A 1 191 ? -6.124 -10.583 16.260 1.00 91.44 191 GLU A O 1
ATOM 1451 N N . PHE A 1 192 ? -4.629 -9.042 15.573 1.00 91.88 192 PHE A N 1
ATOM 1452 C CA . PHE A 1 192 ? -4.408 -9.585 14.233 1.00 91.88 192 PHE A CA 1
ATOM 1453 C C . PHE A 1 192 ? -3.073 -10.339 14.192 1.00 91.88 192 PHE A C 1
ATOM 1455 O O . PHE A 1 192 ? -2.008 -9.751 13.970 1.00 91.88 192 PHE A O 1
ATOM 1462 N N . GLU A 1 193 ? -3.105 -11.655 14.411 1.00 90.88 193 GLU A N 1
ATOM 1463 C CA . GLU A 1 193 ? -1.895 -12.488 14.357 1.00 90.88 193 GLU A CA 1
ATOM 1464 C C . GLU A 1 193 ? -1.429 -12.726 12.919 1.00 90.88 193 GLU A C 1
ATOM 1466 O O . GLU A 1 193 ? -0.233 -12.644 12.637 1.00 90.88 193 GLU A O 1
ATOM 1471 N N . ARG A 1 194 ? -2.362 -12.938 11.991 1.00 92.56 194 ARG A N 1
ATOM 1472 C CA . ARG A 1 194 ? -2.069 -13.065 10.560 1.00 92.56 194 ARG A CA 1
ATOM 1473 C C . ARG A 1 194 ? -3.125 -12.338 9.744 1.00 92.56 194 ARG A C 1
ATOM 1475 O O . ARG A 1 194 ? -4.304 -12.459 10.068 1.00 92.56 194 ARG A O 1
ATOM 1482 N N . ILE A 1 195 ? -2.708 -11.614 8.709 1.00 93.62 195 ILE A N 1
ATOM 1483 C CA . ILE A 1 195 ? -3.597 -10.907 7.781 1.00 93.62 195 ILE A CA 1
ATOM 1484 C C . ILE A 1 195 ? -3.455 -11.549 6.400 1.00 93.62 195 ILE A C 1
ATOM 1486 O O . ILE A 1 195 ? -2.514 -11.274 5.655 1.00 93.62 195 ILE A O 1
ATOM 1490 N N . ASP A 1 196 ? -4.411 -12.417 6.083 1.00 93.44 196 ASP A N 1
ATOM 1491 C CA . ASP A 1 196 ? -4.447 -13.177 4.835 1.00 93.44 196 ASP A CA 1
ATOM 1492 C C . ASP A 1 196 ? -4.985 -12.301 3.691 1.00 93.44 196 ASP A C 1
ATOM 1494 O O . ASP A 1 196 ? -4.434 -12.297 2.592 1.00 93.44 196 ASP A O 1
ATOM 1498 N N . GLU A 1 197 ? -6.016 -11.495 3.965 1.00 94.38 197 GLU A N 1
ATOM 1499 C CA . GLU A 1 197 ? -6.594 -10.546 3.009 1.00 94.38 197 GLU A CA 1
ATOM 1500 C C . GLU A 1 197 ? -6.993 -9.243 3.715 1.00 94.38 197 GLU A C 1
ATOM 1502 O O . GLU A 1 197 ? -7.437 -9.247 4.866 1.00 94.38 197 GLU A O 1
ATOM 1507 N N . MET A 1 198 ? -6.868 -8.122 3.005 1.00 96.25 198 MET A N 1
ATOM 1508 C CA . MET A 1 198 ? -7.305 -6.806 3.468 1.00 96.25 198 MET A CA 1
ATOM 1509 C C . MET A 1 198 ? -7.909 -6.030 2.300 1.00 96.25 198 MET A C 1
ATOM 1511 O O . MET A 1 198 ? -7.382 -6.052 1.186 1.00 96.25 198 MET A O 1
ATOM 1515 N N . GLY A 1 199 ? -8.997 -5.315 2.557 1.00 95.25 199 GLY A N 1
ATOM 1516 C CA . GLY A 1 199 ? -9.623 -4.427 1.589 1.00 95.25 199 GLY A CA 1
ATOM 1517 C C . GLY A 1 199 ? -10.313 -3.269 2.286 1.00 95.25 199 GLY A C 1
ATOM 1518 O O . GLY A 1 199 ? -10.781 -3.413 3.408 1.00 95.25 199 GLY A O 1
ATOM 1519 N N . ILE A 1 200 ? -10.370 -2.122 1.616 1.00 95.06 200 ILE A N 1
ATOM 1520 C CA . ILE A 1 200 ? -11.174 -0.988 2.069 1.00 95.06 200 ILE A CA 1
ATOM 1521 C C . ILE A 1 200 ? -12.227 -0.742 1.011 1.00 95.06 200 ILE A C 1
ATOM 1523 O O . ILE A 1 200 ? -11.873 -0.488 -0.143 1.00 95.06 200 ILE A O 1
ATOM 1527 N N . ASP A 1 201 ? -13.492 -0.826 1.381 1.00 92.62 201 ASP A N 1
ATOM 1528 C CA . ASP A 1 201 ? -14.614 -0.577 0.491 1.00 92.62 201 ASP A CA 1
ATOM 1529 C C . ASP A 1 201 ? -15.243 0.780 0.770 1.00 92.62 201 ASP A C 1
ATOM 1531 O O . ASP A 1 201 ? -15.047 1.377 1.827 1.00 92.62 201 ASP A O 1
ATOM 1535 N N . ARG A 1 202 ? -15.926 1.306 -0.249 1.00 89.00 202 ARG A N 1
ATOM 1536 C CA . ARG A 1 202 ? -16.676 2.556 -0.119 1.00 89.00 202 ARG A CA 1
ATOM 1537 C C . ARG A 1 202 ? -17.847 2.332 0.851 1.00 89.00 202 ARG A C 1
ATOM 1539 O O . ARG A 1 202 ? -18.258 1.178 0.987 1.00 89.00 202 ARG A O 1
ATOM 1546 N N . PRO A 1 203 ? -18.336 3.397 1.504 1.00 75.50 203 PRO A N 1
ATOM 1547 C CA . PRO A 1 203 ? -19.517 3.300 2.342 1.00 75.50 203 PRO A CA 1
ATOM 1548 C C . PRO A 1 203 ? -20.733 2.882 1.517 1.00 75.50 203 PRO A C 1
ATOM 1550 O O . PRO A 1 203 ? -20.758 3.200 0.298 1.00 75.50 203 PRO A O 1
#

Secondary structure (DSSP, 8-state):
-PPPGGGS-TTHHHHHHHHHHT-TT---S--SSS--HHHHHHHHH-B-TTSSB-HHHHHHHHTS-HHHHHHHHSPSSTTPPPPPPHHHHHHHHHHHHHHHHSHHHHHHHHHHHHTSHHHHHHHHH-EEEEEEEEEEEEETTEE--EEEEEEEEE-HHHHHHHHHHHHHHHHHHHHHHHHHHHHHHT-TTEEEEEEEEEEEE--

Mean predicted aligned error: 5.52 Å

Radius of gyration: 18.11 Å; Cα contacts (8 Å, |Δi|>4): 348; chains: 1; bounding box: 40×31×59 Å

Organism: NCBI:txid1303681

Foldseek 3Di:
DDDDLCVLAVCLQVQQLCAQLVLPLADQDQDPDDGPLVNLQCLQQNADPVRHGPLVVLCVVLVHDSLLSCLCPDDDDPSHDDDPDPVSSVVSNVSSNCLQQPLVNLCVSNVNRCPDPFNVLCLVANFKKKFFDFKDADPDNDDPTDTDIDIATTGSVLSVCLSVLCSPPGSVSNQVSVLVSCCPGPNNRMHHSYTPHIHTGGD